Protein AF-A0AA97M4R6-F1 (afdb_monomer_lite)

Foldseek 3Di:
DDFLPHCVPVVDDDPLRDDDDDPVVVVCVVVCVQHSLNVNVVVVLVVLLVPPPDDPVRSVLLVLLVVLLVQLVVLLVVLVVLLVVLLVVLVVDDDDPVVLVVSLVVLVVVNVVSLVSLVVSLVSVVVLVDPQLSVLSVQQSVLSVVSSVCSSVSVPPPPPPPVPVVCCVRHVVSSVSNVVSSCVSSVNDPVSSPPPPPPDDD

Secondary structure (DSSP, 8-state):
-EESS-HHHH----TTTEE---HHHHHHHHTTSS-HHHHHHHHHHHHHHHH----HHHHHHHHHHHHHHHHHHHHHHHHHHHHHHHHHHHHH--S-HHHHHHHHHHHHHHHHHHHHHHHHHHHHHHHTT-HHHHHHHHHHHHHHHHHHHHHHTT-TTTS-TTHHHHHIIIIIHHHHHHHHHHHHHHT--GGGGS--------

InterPro domains:
  IPR002711 HNH endonuclease [PF01844] (3-28)
  IPR003615 HNH nuclease [cd00085] (3-28)

Organism: NCBI:txid483545

Sequence (202 aa):
MAHIVPWAKVREHTFENMIVLCPNCHTRFDRGEIDRLSMLEYKAQLKRISRTGADEKTRSERVRILETHGAFQTVIEIWWREIYSVSLAYLDLEETQSTIEETRSTYVEEFRHRAEEARALLEDFTRSGSTDMARAAEEVIDAMQQWADAAIEGIWPSSHIDAYTYYEDDVDRPLSSLQSCVYEYLGIGREDFSPSIQQGRD

Structure (mmCIF, N/CA/C/O backbone):
data_AF-A0AA97M4R6-F1
#
_entry.id   AF-A0AA97M4R6-F1
#
loop_
_atom_site.group_PDB
_atom_site.id
_atom_site.type_symbol
_atom_site.label_atom_id
_atom_site.label_alt_id
_atom_site.label_comp_id
_atom_site.label_asym_id
_atom_site.label_entity_id
_atom_site.label_seq_id
_atom_site.pdbx_PDB_ins_code
_atom_site.Cartn_x
_atom_site.Cartn_y
_atom_site.Cartn_z
_atom_site.occupancy
_atom_site.B_iso_or_equiv
_atom_site.auth_seq_id
_atom_site.auth_comp_id
_atom_site.auth_asym_id
_atom_site.auth_atom_id
_atom_site.pdbx_PDB_model_num
ATOM 1 N N . MET A 1 1 ? -28.615 1.392 -3.251 1.00 79.69 1 MET A N 1
ATOM 2 C CA . MET A 1 1 ? -28.545 0.384 -2.166 1.00 79.69 1 MET A CA 1
ATOM 3 C C . MET A 1 1 ? -28.337 -0.971 -2.826 1.00 79.69 1 MET A C 1
ATOM 5 O O . MET A 1 1 ? -28.973 -1.205 -3.845 1.00 79.69 1 MET A O 1
ATOM 9 N N . ALA A 1 2 ? -27.430 -1.801 -2.315 1.00 88.69 2 ALA A N 1
ATOM 10 C CA . ALA A 1 2 ? -27.033 -3.077 -2.913 1.00 88.69 2 ALA A CA 1
ATOM 11 C C . ALA A 1 2 ? -27.146 -4.232 -1.914 1.00 88.69 2 ALA A C 1
ATOM 13 O O . ALA A 1 2 ? -26.945 -4.034 -0.712 1.00 88.69 2 ALA A O 1
ATOM 14 N N . HIS A 1 3 ? -27.398 -5.433 -2.436 1.00 91.19 3 HIS A N 1
ATOM 15 C CA . HIS A 1 3 ? -27.194 -6.683 -1.712 1.00 91.19 3 HIS A CA 1
ATOM 16 C C . HIS A 1 3 ? -25.779 -7.201 -1.970 1.00 91.19 3 HIS A C 1
ATOM 18 O O . HIS A 1 3 ? -25.400 -7.393 -3.122 1.00 91.19 3 HIS A O 1
ATOM 24 N N . ILE A 1 4 ? -25.019 -7.472 -0.911 1.00 89.56 4 ILE A N 1
ATOM 25 C CA . ILE A 1 4 ? -23.659 -8.018 -0.997 1.00 89.56 4 ILE A CA 1
ATOM 26 C C . ILE A 1 4 ? -23.706 -9.435 -1.594 1.00 89.56 4 ILE A C 1
ATOM 28 O O . ILE A 1 4 ? -22.995 -9.747 -2.552 1.00 89.56 4 ILE A O 1
ATOM 32 N N . VAL A 1 5 ? -24.588 -10.296 -1.081 1.00 87.25 5 VAL A N 1
ATOM 33 C CA . VAL A 1 5 ? -24.993 -11.572 -1.688 1.00 87.25 5 VAL A CA 1
ATOM 34 C C . VAL A 1 5 ? -26.308 -11.355 -2.439 1.00 87.25 5 VAL A C 1
ATOM 36 O O . VAL A 1 5 ? -27.256 -10.855 -1.833 1.00 87.25 5 VAL A O 1
ATOM 39 N N . PRO A 1 6 ? -26.432 -11.739 -3.725 1.00 86.12 6 PRO A N 1
ATOM 40 C CA . PRO A 1 6 ? -27.532 -11.301 -4.566 1.00 86.12 6 PRO A CA 1
ATOM 41 C C . PRO A 1 6 ? -28.849 -11.829 -4.014 1.00 86.12 6 PRO A C 1
ATOM 43 O O . PRO A 1 6 ? -28.939 -12.997 -3.622 1.00 86.12 6 PRO A O 1
ATOM 46 N N . TRP A 1 7 ? -29.887 -10.995 -4.050 1.00 84.75 7 TRP A N 1
ATOM 47 C CA . TRP A 1 7 ? -31.220 -11.352 -3.563 1.00 84.75 7 TRP A CA 1
ATOM 48 C C . TRP A 1 7 ? -31.736 -12.670 -4.155 1.00 84.75 7 TRP A C 1
ATOM 50 O O . TRP A 1 7 ? -32.337 -13.467 -3.443 1.00 84.75 7 TRP A O 1
ATOM 60 N N . ALA A 1 8 ? -31.421 -12.958 -5.423 1.00 88.88 8 ALA A N 1
ATOM 61 C CA . ALA A 1 8 ? -31.798 -14.208 -6.083 1.00 88.88 8 ALA A CA 1
ATOM 62 C C . ALA A 1 8 ? -31.342 -15.474 -5.328 1.00 88.88 8 ALA A C 1
ATOM 64 O O . ALA A 1 8 ? -31.985 -16.515 -5.459 1.00 88.88 8 ALA A O 1
ATOM 65 N N . LYS A 1 9 ? -30.260 -15.385 -4.540 1.00 82.62 9 LYS A N 1
ATOM 66 C CA . LYS A 1 9 ? -29.710 -16.494 -3.750 1.00 82.62 9 LYS A CA 1
ATOM 67 C C . LYS A 1 9 ? -30.287 -16.568 -2.337 1.00 82.62 9 LYS A C 1
ATOM 69 O O . LYS A 1 9 ? -30.583 -17.662 -1.878 1.00 82.62 9 LYS A O 1
ATOM 74 N N . VAL A 1 10 ? -30.428 -15.428 -1.658 1.00 84.81 10 VAL A N 1
ATOM 75 C CA . VAL A 1 10 ? -30.733 -15.392 -0.211 1.00 84.81 10 VAL A CA 1
ATOM 76 C C . VAL A 1 10 ? -32.162 -14.960 0.113 1.00 84.81 10 VAL A C 1
ATOM 78 O O . VAL A 1 10 ? -32.680 -15.306 1.164 1.00 84.81 10 VAL A O 1
ATOM 81 N N . ARG A 1 11 ? -32.822 -14.236 -0.800 1.00 90.06 11 ARG A N 1
ATOM 82 C CA . ARG A 1 11 ? -34.219 -13.773 -0.699 1.00 90.06 11 ARG A CA 1
ATOM 83 C C . ARG A 1 11 ? -34.570 -13.032 0.597 1.00 90.06 11 ARG A C 1
ATOM 85 O O . ARG A 1 11 ? -35.732 -12.968 0.981 1.00 90.06 11 ARG A O 1
ATOM 92 N N . GLU A 1 12 ? -33.580 -12.408 1.224 1.00 84.12 12 GLU A N 1
ATOM 93 C CA . GLU A 1 12 ? -33.728 -11.657 2.467 1.00 84.12 12 GLU A CA 1
ATOM 94 C C . GLU A 1 12 ? -33.058 -10.276 2.384 1.00 84.12 12 GLU A C 1
ATOM 96 O O . GLU A 1 12 ? -32.121 -10.050 1.610 1.00 84.12 12 GLU A O 1
ATOM 101 N N . HIS A 1 13 ? -33.552 -9.343 3.200 1.00 88.19 13 HIS A N 1
ATOM 102 C CA . HIS A 1 13 ? -33.028 -7.982 3.347 1.00 88.19 13 HIS A CA 1
ATOM 103 C C . HIS A 1 13 ? -32.410 -7.798 4.737 1.00 88.19 13 HIS A C 1
ATOM 105 O O . HIS A 1 13 ? -32.826 -6.935 5.508 1.00 88.19 13 HIS A O 1
ATOM 111 N N . THR A 1 14 ? -31.440 -8.641 5.087 1.00 82.50 14 THR A N 1
ATOM 112 C CA . THR A 1 14 ? -30.743 -8.545 6.373 1.00 82.50 14 THR A CA 1
ATOM 113 C C . THR A 1 14 ? -29.802 -7.349 6.385 1.00 82.50 14 THR A C 1
ATOM 115 O O . THR A 1 14 ? -29.158 -7.030 5.381 1.00 82.50 14 THR A O 1
ATOM 118 N N . PHE A 1 15 ? -29.691 -6.674 7.531 1.00 79.56 15 PHE A N 1
ATOM 119 C CA . PHE A 1 15 ? -28.775 -5.544 7.671 1.00 79.56 15 PHE A CA 1
ATOM 120 C C . PHE A 1 15 ? -27.342 -5.941 7.306 1.00 79.56 15 PHE A C 1
ATOM 122 O O . PHE A 1 15 ? -26.627 -5.125 6.749 1.00 79.56 15 PHE A O 1
ATOM 129 N N . GLU A 1 16 ? -26.949 -7.194 7.532 1.00 80.56 16 GLU A N 1
ATOM 130 C CA . GLU A 1 16 ? -25.671 -7.850 7.226 1.00 80.56 16 GLU A CA 1
ATOM 131 C C . GLU A 1 16 ? -25.440 -8.027 5.726 1.00 80.56 16 GLU A C 1
ATOM 133 O O . GLU A 1 16 ? -24.308 -7.884 5.266 1.00 80.56 16 GLU A O 1
ATOM 138 N N . ASN A 1 17 ? -26.504 -8.196 4.945 1.00 86.56 17 ASN A N 1
ATOM 139 C CA . ASN A 1 17 ? -26.421 -8.363 3.500 1.00 86.56 17 ASN A CA 1
ATOM 140 C C . ASN A 1 17 ? -26.628 -7.056 2.709 1.00 86.56 17 ASN A C 1
ATOM 142 O O . ASN A 1 17 ? -26.393 -7.026 1.507 1.00 86.56 17 ASN A O 1
ATOM 146 N N . MET A 1 18 ? -27.032 -5.958 3.355 1.00 90.38 18 MET A N 1
ATOM 147 C CA . MET A 1 18 ? -27.348 -4.685 2.682 1.00 90.38 18 MET A CA 1
ATOM 148 C C . MET A 1 18 ? -26.238 -3.634 2.821 1.00 90.38 18 MET A C 1
ATOM 150 O O . MET A 1 18 ? -25.736 -3.408 3.918 1.00 90.38 18 MET A O 1
ATOM 154 N N . ILE A 1 19 ? -25.867 -2.935 1.749 1.00 90.56 19 ILE A N 1
ATOM 155 C CA . ILE A 1 19 ? -24.910 -1.815 1.807 1.00 90.56 19 ILE A CA 1
ATOM 156 C C . ILE A 1 19 ? -25.367 -0.638 0.940 1.00 90.56 19 ILE A C 1
ATOM 158 O O . ILE A 1 19 ? -26.027 -0.807 -0.090 1.00 90.56 19 ILE A O 1
ATOM 162 N N . VAL A 1 20 ? -25.062 0.586 1.371 1.00 89.06 20 VAL A N 1
ATOM 163 C CA . VAL A 1 20 ? -25.327 1.796 0.586 1.00 89.06 20 VAL A CA 1
ATOM 164 C C . VAL A 1 20 ? -24.050 2.177 -0.150 1.00 89.06 20 VAL A C 1
ATOM 166 O O . VAL A 1 20 ? -23.021 2.403 0.472 1.00 89.06 20 VAL A O 1
ATOM 169 N N . LEU A 1 21 ? -24.140 2.238 -1.477 1.00 86.88 21 LEU A N 1
ATOM 170 C CA . LEU A 1 21 ? -23.060 2.627 -2.378 1.00 86.88 21 LEU A CA 1
ATOM 171 C C . LEU A 1 21 ? -23.510 3.842 -3.193 1.00 86.88 21 LEU A C 1
ATOM 173 O O . LEU A 1 21 ? -24.701 3.968 -3.501 1.00 86.88 21 LEU A O 1
ATOM 177 N N . CYS A 1 22 ? -22.568 4.713 -3.560 1.00 88.19 22 CYS A N 1
ATOM 178 C CA . CYS A 1 22 ? -22.807 5.757 -4.557 1.00 88.19 22 CYS A CA 1
ATOM 179 C C . CYS A 1 22 ? -22.976 5.136 -5.964 1.00 88.19 22 CYS A C 1
ATOM 181 O O . CYS A 1 22 ? -22.608 3.973 -6.157 1.00 88.19 22 CYS A O 1
ATOM 183 N N . PRO A 1 23 ? -23.491 5.879 -6.965 1.00 83.81 23 PRO A N 1
ATOM 184 C CA . PRO A 1 23 ? -23.750 5.332 -8.304 1.00 83.81 23 PRO A CA 1
ATOM 185 C C . PRO A 1 23 ? -22.524 4.684 -8.969 1.00 83.81 23 PRO A C 1
ATOM 187 O O . PRO A 1 23 ? -22.643 3.637 -9.606 1.00 83.81 23 PRO A O 1
ATOM 190 N N . ASN A 1 24 ? -21.337 5.263 -8.764 1.00 87.69 24 ASN A N 1
ATOM 191 C CA . ASN A 1 24 ? -20.090 4.756 -9.335 1.00 87.69 24 ASN A CA 1
ATOM 192 C C . ASN A 1 24 ? -19.687 3.418 -8.701 1.00 87.69 24 ASN A C 1
ATOM 194 O O . ASN A 1 24 ? -19.484 2.439 -9.412 1.00 87.69 24 ASN A O 1
ATOM 198 N N . CYS A 1 25 ? -19.623 3.347 -7.368 1.00 88.31 25 CYS A N 1
ATOM 199 C CA . CYS A 1 25 ? -19.250 2.115 -6.668 1.00 88.31 25 CYS A CA 1
ATOM 200 C C . CYS A 1 25 ? -20.288 1.005 -6.860 1.00 88.31 25 CYS A C 1
ATOM 202 O O . CYS A 1 25 ? -19.923 -0.162 -6.944 1.00 88.31 25 CYS A O 1
ATOM 204 N N . HIS A 1 26 ? -21.569 1.365 -6.970 1.00 91.19 26 HIS A N 1
ATOM 205 C CA . HIS A 1 26 ? -22.641 0.415 -7.266 1.00 91.19 26 HIS A CA 1
ATOM 206 C C . HIS A 1 26 ? -22.437 -0.241 -8.640 1.00 91.19 26 HIS A C 1
ATOM 208 O O . HIS A 1 26 ? -22.405 -1.463 -8.736 1.00 91.19 26 HIS A O 1
ATOM 214 N N . THR A 1 27 ? -22.140 0.565 -9.665 1.00 92.00 27 THR A N 1
ATOM 215 C CA . THR A 1 27 ? -21.839 0.074 -11.022 1.00 92.00 27 THR A CA 1
ATOM 216 C C . THR A 1 27 ? -20.615 -0.845 -11.051 1.00 92.00 27 THR A C 1
ATOM 218 O O . THR A 1 27 ? -20.644 -1.891 -11.695 1.00 92.00 27 THR A O 1
ATOM 221 N N . ARG A 1 28 ? -19.535 -0.470 -10.355 1.00 92.62 28 ARG A N 1
ATOM 222 C CA . ARG A 1 28 ? -18.301 -1.272 -10.288 1.00 92.62 28 ARG A CA 1
ATOM 223 C C . ARG A 1 28 ? -18.527 -2.612 -9.583 1.00 92.62 28 ARG A C 1
ATOM 225 O O . ARG A 1 28 ? -18.030 -3.635 -10.043 1.00 92.62 28 ARG A O 1
ATOM 232 N N . PHE A 1 29 ? -19.319 -2.618 -8.509 1.00 93.12 29 PHE A N 1
ATOM 233 C CA . PHE A 1 29 ? -19.705 -3.842 -7.807 1.00 93.12 29 PHE A CA 1
ATOM 234 C C . PHE A 1 29 ? -20.566 -4.763 -8.683 1.00 93.12 29 PHE A C 1
ATOM 236 O O . PHE A 1 29 ? -20.278 -5.953 -8.786 1.00 93.12 29 PHE A O 1
ATOM 243 N N . ASP A 1 30 ? -21.556 -4.216 -9.393 1.00 88.25 30 ASP A N 1
ATOM 244 C CA . ASP A 1 30 ? -22.405 -4.993 -10.309 1.00 88.25 30 ASP A CA 1
ATOM 245 C C . ASP A 1 30 ? -21.607 -5.619 -11.469 1.00 88.25 30 ASP A C 1
ATOM 247 O O . ASP A 1 30 ? -21.946 -6.702 -11.948 1.00 88.25 30 ASP A O 1
ATOM 251 N N . ARG A 1 31 ? -20.525 -4.962 -11.906 1.00 91.75 31 ARG A N 1
ATOM 252 C CA . ARG A 1 31 ? -19.604 -5.464 -12.942 1.00 91.75 31 ARG A CA 1
ATOM 253 C C . ARG A 1 31 ? -18.568 -6.465 -12.425 1.00 91.75 31 ARG A C 1
ATOM 255 O O . ARG A 1 31 ? -17.849 -7.042 -13.233 1.00 91.75 31 ARG A O 1
ATOM 262 N N . GLY A 1 32 ? -18.485 -6.669 -11.110 1.00 85.25 32 GLY A N 1
ATOM 263 C CA . GLY A 1 32 ? -17.476 -7.523 -10.480 1.00 85.25 32 GLY A CA 1
ATOM 264 C C . GLY A 1 32 ? -16.077 -6.903 -10.401 1.00 85.25 32 GLY A C 1
ATOM 265 O O . GLY A 1 32 ? -15.135 -7.603 -10.056 1.00 85.25 32 GLY A O 1
ATOM 266 N N . GLU A 1 33 ? -15.935 -5.605 -10.690 1.00 87.06 33 GLU A N 1
ATOM 267 C CA . GLU A 1 33 ? -14.677 -4.858 -10.507 1.00 87.06 33 GLU A CA 1
ATOM 268 C C . GLU A 1 33 ? -14.372 -4.609 -9.024 1.00 87.06 33 GLU A C 1
ATOM 270 O O . GLU A 1 33 ? -13.236 -4.343 -8.647 1.00 87.06 33 GLU A O 1
ATOM 275 N N . ILE A 1 34 ? -15.411 -4.642 -8.190 1.00 87.75 34 ILE A N 1
ATOM 276 C CA . ILE A 1 34 ? -15.305 -4.709 -6.738 1.00 87.75 34 ILE A CA 1
ATOM 277 C C . ILE A 1 34 ? -15.889 -6.055 -6.347 1.00 87.75 34 ILE A C 1
ATOM 279 O O . ILE A 1 34 ? -17.045 -6.346 -6.662 1.00 87.75 34 ILE A O 1
ATOM 283 N N . ASP A 1 35 ? -15.105 -6.885 -5.681 1.00 82.62 35 ASP A N 1
ATOM 284 C CA . ASP A 1 35 ? -15.551 -8.214 -5.311 1.00 82.62 35 ASP A CA 1
ATOM 285 C C . ASP A 1 35 ? -16.357 -8.202 -3.994 1.00 82.62 35 ASP A C 1
ATOM 287 O O . ASP A 1 35 ? -16.495 -7.198 -3.283 1.00 82.62 35 ASP A O 1
ATOM 291 N N . ARG A 1 36 ? -16.960 -9.350 -3.671 1.00 81.56 36 ARG A N 1
ATOM 292 C CA . ARG A 1 36 ? -17.817 -9.484 -2.487 1.00 81.56 36 ARG A CA 1
ATOM 293 C C . ARG A 1 36 ? -17.033 -9.348 -1.182 1.00 81.56 36 ARG A C 1
ATOM 295 O O . ARG A 1 36 ? -17.590 -8.801 -0.228 1.00 81.56 36 ARG A O 1
ATOM 302 N N . LEU A 1 37 ? -15.809 -9.869 -1.122 1.00 77.19 37 LEU A N 1
ATOM 303 C CA . LEU A 1 37 ? -14.966 -9.797 0.065 1.00 77.19 37 LEU A CA 1
ATOM 304 C C . LEU A 1 37 ? -14.644 -8.335 0.370 1.00 77.19 37 LEU A C 1
ATOM 306 O O . LEU A 1 37 ? -14.947 -7.889 1.475 1.00 77.19 37 LEU A O 1
ATOM 310 N N . SER A 1 38 ? -14.242 -7.560 -0.642 1.00 80.62 38 SER A N 1
ATOM 311 C CA . SER A 1 38 ? -14.038 -6.108 -0.523 1.00 80.62 38 SER A CA 1
ATOM 312 C C . SER A 1 38 ? -15.258 -5.377 0.060 1.00 80.62 38 SER A C 1
ATOM 314 O O . SER A 1 38 ? -15.131 -4.495 0.909 1.00 80.62 38 SER A O 1
ATOM 316 N N . MET A 1 39 ? -16.482 -5.746 -0.343 1.00 86.19 39 MET A N 1
ATOM 317 C CA . MET A 1 39 ? -17.707 -5.144 0.214 1.00 86.19 39 MET A CA 1
ATOM 318 C C . MET A 1 39 ? -17.986 -5.535 1.665 1.00 86.19 39 MET A C 1
ATOM 320 O O . MET A 1 39 ? -18.489 -4.711 2.438 1.00 86.19 39 MET A O 1
ATOM 324 N N . LEU A 1 40 ? -17.689 -6.778 2.044 1.00 80.88 40 LEU A N 1
ATOM 325 C CA . LEU A 1 40 ? -17.808 -7.240 3.427 1.00 80.88 40 LEU A CA 1
ATOM 326 C C . LEU A 1 40 ? -16.787 -6.534 4.323 1.00 80.88 40 LEU A C 1
ATOM 328 O O . LEU A 1 40 ? -17.156 -6.041 5.391 1.00 80.88 40 LEU A O 1
ATOM 332 N N . GLU A 1 41 ? -15.547 -6.415 3.855 1.00 77.31 41 GLU A N 1
ATOM 333 C CA . GLU A 1 41 ? -14.465 -5.700 4.531 1.00 77.31 41 GLU A CA 1
ATOM 334 C C . GLU A 1 41 ? -14.811 -4.226 4.724 1.00 77.31 41 GLU A C 1
ATOM 336 O O . GLU A 1 41 ? -14.816 -3.735 5.855 1.00 77.31 41 GLU A O 1
ATOM 341 N N . TYR A 1 42 ? -15.215 -3.541 3.652 1.00 82.12 42 TYR A N 1
ATOM 342 C CA . TYR A 1 42 ? -15.612 -2.135 3.706 1.00 82.12 42 TYR A CA 1
ATOM 343 C C . TYR A 1 42 ? -16.756 -1.901 4.700 1.00 82.12 42 TYR A C 1
ATOM 345 O O . TYR A 1 42 ? -16.729 -0.989 5.529 1.00 82.12 42 TYR A O 1
ATOM 353 N N . LYS A 1 43 ? -17.767 -2.771 4.697 1.00 82.94 43 LYS A N 1
ATOM 354 C CA . LYS A 1 43 ? -18.880 -2.673 5.643 1.00 82.94 43 LYS A CA 1
ATOM 355 C C . LYS A 1 43 ? -18.464 -2.927 7.088 1.00 82.94 43 LYS A C 1
ATOM 357 O O . LYS A 1 43 ? -18.979 -2.267 7.996 1.00 82.94 43 LYS A O 1
ATOM 362 N N . ALA A 1 44 ? -17.567 -3.880 7.320 1.00 73.75 44 ALA A N 1
ATOM 363 C CA . ALA A 1 44 ? -17.018 -4.140 8.644 1.00 73.75 44 ALA A CA 1
ATOM 364 C C . ALA A 1 44 ? -16.232 -2.922 9.156 1.00 73.75 44 ALA A C 1
ATOM 366 O O . ALA A 1 44 ? -16.407 -2.524 10.310 1.00 73.75 44 ALA A O 1
ATOM 367 N N . GLN A 1 45 ? -15.452 -2.272 8.287 1.00 72.19 45 GLN A N 1
ATOM 368 C CA . GLN A 1 45 ? -14.742 -1.026 8.593 1.00 72.19 45 GLN A CA 1
ATOM 369 C C . GLN A 1 45 ? -15.719 0.101 8.974 1.00 72.19 45 GLN A C 1
ATOM 371 O O . GLN A 1 45 ? -15.563 0.709 10.035 1.00 72.19 45 GLN A O 1
ATOM 376 N N . LEU A 1 46 ? -16.792 0.310 8.197 1.00 72.69 46 LEU A N 1
ATOM 377 C CA . LEU A 1 46 ? -17.828 1.309 8.503 1.00 72.69 46 LEU A CA 1
ATOM 378 C C . LEU A 1 46 ? -18.488 1.072 9.870 1.00 72.69 46 LEU A C 1
ATOM 380 O O . LEU A 1 46 ? -18.609 1.999 10.676 1.00 72.69 46 LEU A O 1
ATOM 384 N N . LYS A 1 47 ? -18.884 -0.177 10.166 1.00 67.81 47 LYS A N 1
ATOM 385 C CA . LYS A 1 47 ? -19.489 -0.531 11.463 1.00 67.81 47 LYS A CA 1
ATOM 386 C C . LYS A 1 47 ? -18.535 -0.222 12.622 1.00 67.81 47 LYS A C 1
ATOM 388 O O . LYS A 1 47 ? -18.995 0.220 13.672 1.00 67.81 47 LYS A O 1
ATOM 393 N N . ARG A 1 48 ? -17.225 -0.412 12.457 1.00 59.34 48 ARG A N 1
ATOM 394 C CA . ARG A 1 48 ? -16.234 -0.196 13.526 1.00 59.34 48 ARG A CA 1
ATOM 395 C C . ARG A 1 48 ? -15.930 1.276 13.771 1.00 59.34 48 ARG A C 1
ATOM 397 O O . ARG A 1 48 ? -15.946 1.685 14.928 1.00 59.34 48 ARG A O 1
ATOM 404 N N . ILE A 1 49 ? -15.784 2.077 12.714 1.00 60.66 49 ILE A N 1
ATOM 405 C CA . ILE A 1 49 ? -15.669 3.543 12.824 1.00 60.66 49 ILE A CA 1
ATOM 406 C C . ILE A 1 49 ? -16.882 4.122 13.572 1.00 60.66 49 ILE A C 1
ATOM 408 O O . ILE A 1 49 ? -16.733 5.020 14.401 1.00 60.66 49 ILE A O 1
ATOM 412 N N . SER A 1 50 ? -18.077 3.569 13.330 1.00 60.47 50 SER A N 1
ATOM 413 C CA . SER A 1 50 ? -19.314 4.028 13.975 1.00 60.47 50 SER A CA 1
ATOM 414 C C . SER A 1 50 ? -19.541 3.535 15.414 1.00 60.47 50 SER A C 1
ATOM 416 O O . SER A 1 50 ? -20.310 4.162 16.136 1.00 60.47 50 SER A O 1
ATOM 418 N N . ARG A 1 51 ? -18.933 2.412 15.841 1.00 56.06 51 ARG A N 1
ATOM 419 C CA . ARG A 1 51 ? -19.268 1.728 17.116 1.00 56.06 51 ARG A CA 1
ATOM 420 C C . ARG A 1 51 ? -18.334 2.045 18.273 1.00 56.06 51 ARG A C 1
ATOM 422 O O . ARG A 1 51 ? -18.739 1.888 19.422 1.00 56.06 51 ARG A O 1
ATOM 429 N N . THR A 1 52 ? -17.106 2.475 18.017 1.00 51.69 52 THR A N 1
ATOM 430 C CA . THR A 1 52 ? -16.248 2.945 19.102 1.00 51.69 52 THR A CA 1
ATOM 431 C C . THR A 1 52 ? -16.760 4.298 19.579 1.00 51.69 52 THR A C 1
ATOM 433 O O . THR A 1 52 ? -16.726 5.263 18.817 1.00 51.69 52 THR A O 1
ATOM 436 N N . GLY A 1 53 ? -17.134 4.406 20.860 1.00 52.66 53 GLY A N 1
ATOM 437 C CA . GLY A 1 53 ? -17.260 5.676 21.600 1.00 52.66 53 GLY A CA 1
ATOM 438 C C . GLY A 1 53 ? -15.926 6.430 21.741 1.00 52.66 53 GLY A C 1
ATOM 439 O O . GLY A 1 53 ? -15.709 7.140 22.715 1.00 52.66 53 GLY A O 1
ATOM 440 N N . ALA A 1 54 ? -15.030 6.214 20.779 1.00 57.56 54 ALA A N 1
ATOM 441 C CA . ALA A 1 54 ? -13.821 6.949 20.518 1.00 57.56 54 ALA A CA 1
ATOM 442 C C . ALA A 1 54 ? -14.178 8.426 20.374 1.00 57.56 54 ALA A C 1
ATOM 444 O O . ALA A 1 54 ? -15.101 8.785 19.628 1.00 57.56 54 ALA A O 1
ATOM 445 N N . ASP A 1 55 ? -13.432 9.262 21.088 1.00 70.19 55 ASP A N 1
ATOM 446 C CA . ASP A 1 55 ? -13.442 10.692 20.842 1.00 70.19 55 ASP A CA 1
ATOM 447 C C . ASP A 1 55 ? -13.114 10.988 19.366 1.00 70.19 55 ASP A C 1
ATOM 449 O O . ASP A 1 55 ? -12.592 10.153 18.618 1.00 70.19 55 ASP A O 1
ATOM 453 N N . GLU A 1 56 ? -13.464 12.195 18.928 1.00 75.56 56 GLU A N 1
ATOM 454 C CA . GLU A 1 56 ? -13.290 12.631 17.540 1.00 75.56 56 GLU A CA 1
ATOM 455 C C . GLU A 1 56 ? -11.851 12.442 17.034 1.00 75.56 56 GLU A C 1
ATOM 457 O O . GLU A 1 56 ? -11.632 12.110 15.868 1.00 75.56 56 GLU A O 1
ATOM 462 N N . LYS A 1 57 ? -10.868 12.595 17.929 1.00 78.31 57 LYS A N 1
ATOM 463 C CA . LYS A 1 57 ? -9.446 12.459 17.619 1.00 78.31 57 LYS A CA 1
ATOM 464 C C . LYS A 1 57 ? -9.094 11.010 17.287 1.00 78.31 57 LYS A C 1
ATOM 466 O O . LYS A 1 57 ? -8.511 10.758 16.238 1.00 78.31 57 LYS A O 1
ATOM 471 N N . THR A 1 58 ? -9.513 10.068 18.124 1.00 77.88 58 THR A N 1
ATOM 472 C CA . THR A 1 58 ? -9.294 8.631 17.917 1.00 77.88 58 THR A CA 1
ATOM 473 C C . THR A 1 58 ? -9.998 8.141 16.647 1.00 77.88 58 THR A C 1
ATOM 475 O O . THR A 1 58 ? -9.461 7.316 15.909 1.00 77.88 58 THR A O 1
ATOM 478 N N . ARG A 1 59 ? -11.195 8.664 16.339 1.00 75.00 59 ARG A N 1
ATOM 479 C CA . ARG A 1 59 ? -11.890 8.344 15.080 1.00 75.00 59 ARG A CA 1
ATOM 480 C C . ARG A 1 59 ? -11.139 8.880 13.863 1.00 75.00 59 ARG A C 1
ATOM 482 O O . ARG A 1 59 ? -10.950 8.138 12.904 1.00 75.00 59 ARG A O 1
ATOM 489 N N . SER A 1 60 ? -10.698 10.134 13.923 1.00 80.12 60 SER A N 1
ATOM 490 C CA . SER A 1 60 ? -9.934 10.781 12.849 1.00 80.12 60 SER A CA 1
ATOM 491 C C . SER A 1 60 ? -8.612 10.063 12.575 1.00 80.12 60 SER A C 1
ATOM 493 O O . SER A 1 60 ? -8.227 9.897 11.423 1.00 80.12 60 SER A O 1
ATOM 495 N N . GLU A 1 61 ? -7.935 9.595 13.623 1.00 84.69 61 GLU A N 1
ATOM 496 C CA . GLU A 1 61 ? -6.706 8.806 13.508 1.00 84.69 61 GLU A CA 1
ATOM 497 C C . GLU A 1 61 ? -6.957 7.456 12.829 1.00 84.69 61 GLU A C 1
ATOM 499 O O . GLU A 1 61 ? -6.276 7.114 11.868 1.00 84.69 61 GLU A O 1
ATOM 504 N N . ARG A 1 62 ? -7.996 6.723 13.243 1.00 84.12 62 ARG A N 1
ATOM 505 C CA . ARG A 1 62 ? -8.367 5.439 12.622 1.00 84.12 62 ARG A CA 1
ATOM 506 C C . ARG A 1 62 ? -8.732 5.576 11.143 1.00 84.12 62 ARG A C 1
ATOM 508 O O . ARG A 1 62 ? -8.346 4.726 10.347 1.00 84.12 62 ARG A O 1
ATOM 515 N N . VAL A 1 63 ? -9.473 6.627 10.780 1.00 81.75 63 VAL A N 1
ATOM 516 C CA . VAL A 1 63 ? -9.807 6.924 9.376 1.00 81.75 63 VAL A CA 1
ATOM 517 C C . VAL A 1 63 ? -8.539 7.226 8.585 1.00 81.75 63 VAL A C 1
ATOM 519 O O . VAL A 1 63 ? -8.338 6.617 7.541 1.00 81.75 63 VAL A O 1
ATOM 522 N N . ARG A 1 64 ? -7.649 8.072 9.120 1.00 87.38 64 ARG A N 1
ATOM 523 C CA . ARG A 1 64 ? -6.368 8.385 8.477 1.00 87.38 64 ARG A CA 1
ATOM 524 C C . ARG A 1 64 ? -5.547 7.127 8.210 1.00 87.38 64 ARG A C 1
ATOM 526 O O . ARG A 1 64 ? -5.085 6.956 7.098 1.00 87.38 64 ARG A O 1
ATOM 533 N N . ILE A 1 65 ? -5.406 6.227 9.185 1.00 89.38 65 ILE A N 1
ATOM 534 C CA . ILE A 1 65 ? -4.622 4.992 9.000 1.00 89.38 65 ILE A CA 1
ATOM 535 C C . ILE A 1 65 ? -5.224 4.085 7.923 1.00 89.38 65 ILE A C 1
ATOM 537 O O . ILE A 1 65 ? -4.482 3.501 7.138 1.00 89.38 65 ILE A O 1
ATOM 541 N N . LEU A 1 66 ? -6.554 3.995 7.839 1.00 83.88 66 LEU A N 1
ATOM 542 C CA . LEU A 1 66 ? -7.220 3.260 6.760 1.00 83.88 66 LEU A CA 1
ATOM 543 C C . LEU A 1 66 ? -6.980 3.901 5.387 1.00 83.88 66 LEU A C 1
ATOM 545 O O . LEU A 1 66 ? -6.714 3.186 4.423 1.00 83.88 66 LEU A O 1
ATOM 549 N N . GLU A 1 67 ? -7.059 5.228 5.295 1.00 84.81 67 GLU A N 1
ATOM 550 C CA . GLU A 1 67 ? -6.779 5.972 4.062 1.00 84.81 67 GLU A CA 1
ATOM 551 C C . GLU A 1 67 ? -5.315 5.816 3.636 1.00 84.81 67 GLU A C 1
ATOM 553 O O . GLU A 1 67 ? -5.055 5.486 2.481 1.00 84.81 67 GLU A O 1
ATOM 558 N N . THR A 1 68 ? -4.370 5.967 4.571 1.00 91.81 68 THR A N 1
ATOM 559 C CA . THR A 1 68 ? -2.935 5.740 4.348 1.00 91.81 68 THR A CA 1
ATOM 560 C C . THR A 1 68 ? -2.684 4.311 3.872 1.00 91.81 68 THR A C 1
ATOM 562 O O . THR A 1 68 ? -1.966 4.126 2.897 1.00 91.81 68 THR A O 1
ATOM 565 N N . HIS A 1 69 ? -3.303 3.302 4.494 1.00 91.69 69 HIS A N 1
ATOM 566 C CA . HIS A 1 69 ? -3.169 1.908 4.067 1.00 91.69 69 HIS A CA 1
ATOM 567 C C . HIS A 1 69 ? -3.676 1.676 2.641 1.00 91.69 69 HIS A C 1
ATOM 569 O O . HIS A 1 69 ? -2.959 1.095 1.832 1.00 91.69 69 HIS A O 1
ATOM 575 N N . GLY A 1 70 ? -4.868 2.175 2.298 1.00 82.69 70 GLY A N 1
ATOM 576 C CA . GLY A 1 70 ? -5.397 2.048 0.936 1.00 82.69 70 GLY A CA 1
ATOM 577 C C . GLY A 1 70 ? -4.551 2.786 -0.110 1.00 82.69 70 GLY A C 1
ATOM 578 O O . GLY A 1 70 ? -4.307 2.260 -1.198 1.00 82.69 70 GLY A O 1
ATOM 579 N N . ALA A 1 71 ? -4.062 3.984 0.222 1.00 89.12 71 ALA A N 1
ATOM 580 C CA . ALA A 1 71 ? -3.149 4.736 -0.637 1.00 89.12 71 ALA A CA 1
ATOM 581 C C . ALA A 1 71 ? -1.819 3.996 -0.828 1.00 89.12 71 ALA A C 1
ATOM 583 O O . ALA A 1 71 ? -1.329 3.907 -1.950 1.00 89.12 71 ALA A O 1
ATOM 584 N N . PHE A 1 72 ? -1.277 3.411 0.242 1.00 93.75 72 PHE A N 1
ATOM 585 C CA . PHE A 1 72 ? -0.034 2.648 0.202 1.00 93.75 72 PHE A CA 1
ATOM 586 C C . PHE A 1 72 ? -0.166 1.440 -0.721 1.00 93.75 72 PHE A C 1
ATOM 588 O O . PHE A 1 72 ? 0.620 1.311 -1.651 1.00 93.75 72 PHE A O 1
ATOM 595 N N . GLN A 1 73 ? -1.213 0.625 -0.552 1.00 88.12 73 GLN A N 1
ATOM 596 C CA . GLN A 1 73 ? -1.490 -0.506 -1.448 1.00 88.12 73 GLN A CA 1
ATOM 597 C C . GLN A 1 73 ? -1.572 -0.065 -2.917 1.00 88.12 73 GLN A C 1
ATOM 599 O O . GLN A 1 73 ? -0.965 -0.688 -3.782 1.00 88.12 73 GLN A O 1
ATOM 604 N N . THR A 1 74 ? -2.241 1.059 -3.188 1.00 85.75 74 THR A N 1
ATOM 605 C CA . THR A 1 74 ? -2.357 1.608 -4.548 1.00 85.75 74 THR A CA 1
ATOM 606 C C . THR A 1 74 ? -0.992 1.983 -5.137 1.00 85.75 74 THR A C 1
ATOM 608 O O . THR A 1 74 ? -0.723 1.675 -6.296 1.00 85.75 74 THR A O 1
ATOM 611 N N . VAL A 1 75 ? -0.119 2.635 -4.359 1.00 94.38 75 VAL A N 1
ATOM 612 C CA . VAL A 1 75 ? 1.238 2.999 -4.808 1.00 94.38 75 VAL A CA 1
ATOM 613 C C . VAL A 1 75 ? 2.056 1.749 -5.129 1.00 94.38 75 VAL A C 1
ATOM 615 O O . VAL A 1 75 ? 2.690 1.705 -6.182 1.00 94.38 75 VAL A O 1
ATOM 618 N N . ILE A 1 76 ? 2.001 0.720 -4.277 1.00 90.81 76 ILE A N 1
ATOM 619 C CA . ILE A 1 76 ? 2.717 -0.546 -4.498 1.00 90.81 76 ILE A CA 1
ATOM 620 C C . ILE A 1 76 ? 2.216 -1.253 -5.764 1.00 90.81 76 ILE A C 1
ATOM 622 O O . ILE A 1 76 ? 3.027 -1.660 -6.594 1.00 90.81 76 ILE A O 1
ATOM 626 N N . GLU A 1 77 ? 0.900 -1.330 -5.977 1.00 85.25 77 GLU A N 1
ATOM 627 C CA . GLU A 1 77 ? 0.316 -1.929 -7.186 1.00 85.25 77 GLU A CA 1
ATOM 628 C C . GLU A 1 77 ? 0.724 -1.192 -8.470 1.00 85.25 77 GLU A C 1
ATOM 630 O O . GLU A 1 77 ? 1.007 -1.820 -9.495 1.00 85.25 77 GLU A O 1
ATOM 635 N N . ILE A 1 78 ? 0.744 0.144 -8.442 1.00 87.25 78 ILE A N 1
ATOM 636 C CA . ILE A 1 78 ? 1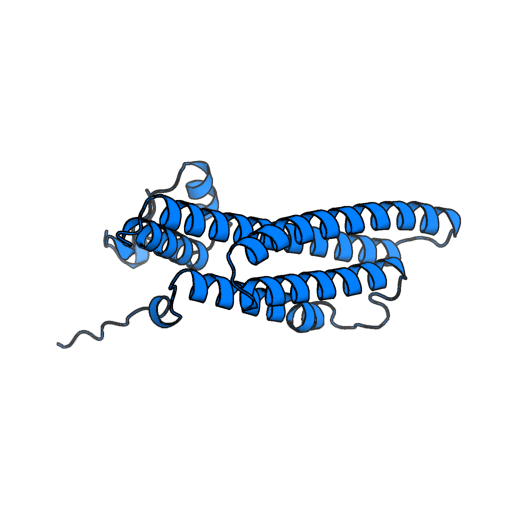.181 0.951 -9.588 1.00 87.25 78 ILE A CA 1
ATOM 637 C C . ILE A 1 78 ? 2.665 0.715 -9.854 1.00 87.25 78 ILE A C 1
ATOM 639 O O . ILE A 1 78 ? 3.033 0.424 -10.992 1.00 87.25 78 ILE A O 1
ATOM 643 N N . TRP A 1 79 ? 3.494 0.791 -8.815 1.00 93.12 79 TRP A N 1
ATOM 644 C CA . TRP A 1 79 ? 4.935 0.616 -8.937 1.00 93.12 79 TRP A CA 1
ATOM 645 C C . TRP A 1 79 ? 5.282 -0.773 -9.483 1.00 93.12 79 TRP A C 1
ATOM 647 O O . TRP A 1 79 ? 6.082 -0.887 -10.407 1.00 93.12 79 TRP A O 1
ATOM 657 N N . TRP A 1 80 ? 4.603 -1.823 -9.016 1.00 86.94 80 TRP A N 1
ATOM 658 C CA . TRP A 1 80 ? 4.761 -3.177 -9.549 1.00 86.94 80 TRP A CA 1
ATOM 659 C C . TRP A 1 80 ? 4.470 -3.250 -11.049 1.00 86.94 80 TRP A C 1
ATOM 661 O O . TRP A 1 80 ? 5.251 -3.813 -11.815 1.00 86.94 80 TRP A O 1
ATOM 671 N N . ARG A 1 81 ? 3.371 -2.638 -11.500 1.00 85.12 81 ARG A N 1
ATOM 672 C CA . ARG A 1 81 ? 3.014 -2.612 -12.926 1.00 85.12 81 ARG A CA 1
ATOM 673 C C . ARG A 1 81 ? 4.029 -1.846 -13.768 1.00 85.12 81 ARG A C 1
ATOM 675 O O . ARG A 1 81 ? 4.284 -2.254 -14.900 1.00 85.12 81 ARG A O 1
ATOM 682 N N . GLU A 1 82 ? 4.579 -0.755 -13.241 1.00 87.06 82 GLU A N 1
ATOM 683 C CA . GLU A 1 82 ? 5.647 0.006 -13.895 1.00 87.06 82 GLU A CA 1
ATOM 684 C C . GLU A 1 82 ? 6.911 -0.864 -14.016 1.00 87.06 82 GLU A C 1
ATOM 686 O O . GLU A 1 82 ? 7.388 -1.060 -15.132 1.00 87.06 82 GLU A O 1
ATOM 691 N N . ILE A 1 83 ? 7.373 -1.493 -12.926 1.00 85.50 83 ILE A N 1
ATOM 692 C CA . ILE A 1 83 ? 8.514 -2.434 -12.922 1.00 85.50 83 ILE A CA 1
ATOM 693 C C . ILE A 1 83 ? 8.317 -3.535 -13.966 1.00 85.50 83 ILE A C 1
ATOM 695 O O . ILE A 1 83 ? 9.160 -3.732 -14.841 1.00 85.50 83 ILE A O 1
ATOM 699 N N . TYR A 1 84 ? 7.165 -4.202 -13.925 1.00 80.81 84 TYR A N 1
ATOM 700 C CA . TYR A 1 84 ? 6.826 -5.271 -14.856 1.00 80.81 84 TYR A CA 1
ATOM 701 C C . TYR A 1 84 ? 6.841 -4.795 -16.317 1.00 80.81 84 TYR A C 1
ATOM 703 O O . TYR A 1 84 ? 7.368 -5.478 -17.196 1.00 80.81 84 TYR A O 1
ATOM 711 N N . SER A 1 85 ? 6.300 -3.603 -16.589 1.00 79.19 85 SER A N 1
ATOM 712 C CA . SER A 1 85 ? 6.276 -3.024 -17.935 1.00 79.19 85 SER A CA 1
ATOM 713 C C . SER A 1 85 ? 7.677 -2.743 -18.475 1.00 79.19 85 SER A C 1
ATOM 715 O O . SER A 1 85 ? 7.945 -3.034 -19.640 1.00 79.19 85 SER A O 1
ATOM 717 N N . VAL A 1 86 ? 8.564 -2.179 -17.651 1.00 79.31 86 VAL A N 1
ATOM 718 C CA . VAL A 1 86 ? 9.961 -1.907 -18.028 1.00 79.31 86 VAL A CA 1
ATOM 719 C C . VAL A 1 86 ? 10.652 -3.190 -18.417 1.00 79.31 86 VAL A C 1
ATOM 721 O O . VAL A 1 86 ? 11.281 -3.290 -19.468 1.00 79.31 86 VAL A O 1
ATOM 724 N N . SER A 1 87 ? 10.489 -4.201 -17.585 1.00 74.88 87 SER A N 1
ATOM 725 C CA . SER A 1 87 ? 11.104 -5.478 -17.832 1.00 74.88 87 SER A CA 1
ATOM 726 C C . SER A 1 87 ? 10.630 -6.163 -19.115 1.00 74.88 87 SER A C 1
ATOM 728 O O . SER A 1 87 ? 11.434 -6.794 -19.798 1.00 74.88 87 SER A O 1
ATOM 730 N N . LEU A 1 88 ? 9.350 -6.028 -19.479 1.00 73.69 88 LEU A N 1
ATOM 731 C CA . LEU A 1 88 ? 8.868 -6.489 -20.784 1.00 73.69 88 LEU A CA 1
ATOM 732 C C . LEU A 1 88 ? 9.487 -5.690 -21.934 1.00 73.69 88 LEU A C 1
ATOM 734 O O . LEU A 1 88 ? 9.829 -6.281 -22.954 1.00 73.69 88 LEU A O 1
ATOM 738 N N . ALA A 1 89 ? 9.661 -4.376 -21.774 1.00 75.12 89 ALA A N 1
ATOM 739 C CA . ALA A 1 89 ? 10.300 -3.544 -22.791 1.00 75.12 89 ALA A CA 1
ATOM 740 C C . ALA A 1 89 ? 11.746 -3.993 -23.054 1.00 75.12 89 ALA A C 1
ATOM 742 O O . ALA A 1 89 ? 12.137 -4.124 -24.209 1.00 75.12 89 ALA A O 1
ATOM 743 N N . TYR A 1 90 ? 12.514 -4.331 -22.013 1.00 71.81 90 TYR A N 1
ATOM 744 C CA . TYR A 1 90 ? 13.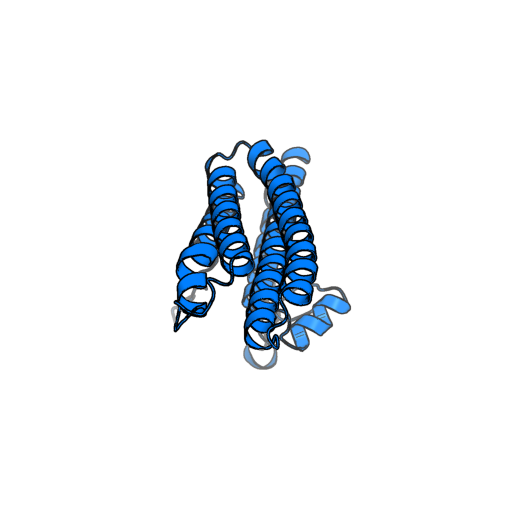873 -4.872 -22.163 1.00 71.81 90 TYR A CA 1
ATOM 745 C C . TYR A 1 90 ? 13.945 -6.175 -22.977 1.00 71.81 90 TYR A C 1
ATOM 747 O O . TYR A 1 90 ? 14.973 -6.430 -23.600 1.00 71.81 90 TYR A O 1
ATOM 755 N N . LEU A 1 91 ? 12.878 -6.982 -23.013 1.00 70.31 91 LEU A N 1
ATOM 756 C CA . LEU A 1 91 ? 12.816 -8.190 -23.847 1.00 70.31 91 LEU A CA 1
ATOM 757 C C . LEU A 1 91 ? 12.590 -7.891 -25.340 1.00 70.31 91 LEU A C 1
ATOM 759 O O . LEU A 1 91 ? 12.883 -8.753 -26.166 1.00 70.31 91 LEU A O 1
ATOM 763 N N . ASP A 1 92 ? 12.062 -6.711 -25.679 1.00 67.56 92 ASP A N 1
ATOM 764 C CA . ASP A 1 92 ? 11.623 -6.335 -27.036 1.00 67.56 92 ASP A CA 1
ATOM 765 C C . ASP A 1 92 ? 12.557 -5.316 -27.723 1.00 67.56 92 ASP A C 1
ATOM 767 O O . ASP A 1 92 ? 12.398 -5.006 -28.903 1.00 67.56 92 ASP A O 1
ATOM 771 N N . LEU A 1 93 ? 13.549 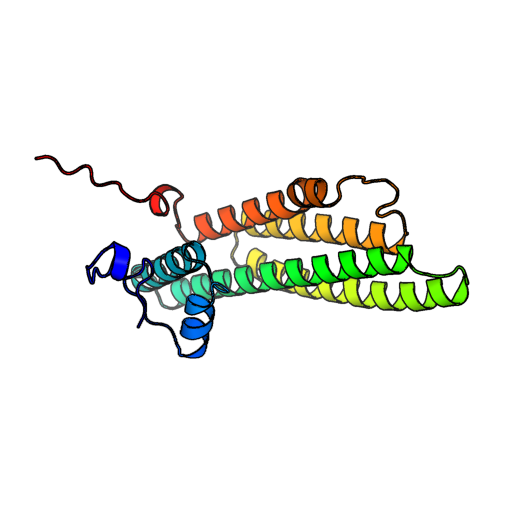-4.769 -27.009 1.00 66.06 93 LEU A N 1
ATOM 772 C CA . LEU A 1 93 ? 14.470 -3.773 -27.565 1.00 66.06 93 LEU A CA 1
ATOM 773 C C . LEU A 1 93 ? 15.473 -4.400 -28.553 1.00 66.06 93 LEU A C 1
ATOM 775 O O . LEU A 1 93 ? 16.313 -5.215 -28.173 1.00 66.06 93 LEU A O 1
ATOM 779 N N . GLU A 1 94 ? 15.454 -3.944 -29.814 1.00 61.25 94 GLU A N 1
ATOM 780 C CA . GLU A 1 94 ? 16.553 -4.167 -30.763 1.00 61.25 94 GLU A CA 1
ATOM 781 C C . GLU A 1 94 ? 17.799 -3.364 -30.325 1.00 61.25 94 GLU A C 1
ATOM 783 O O . GLU A 1 94 ? 17.744 -2.153 -30.096 1.00 61.25 94 GLU A O 1
ATOM 788 N N . GLU A 1 95 ? 18.928 -4.065 -30.176 1.00 58.62 95 GLU A N 1
ATOM 789 C CA . GLU A 1 95 ? 20.161 -3.620 -29.512 1.00 58.62 95 GLU A CA 1
ATOM 790 C C . GLU A 1 95 ? 20.804 -2.361 -30.133 1.00 58.62 95 GLU A C 1
ATOM 792 O O . GLU A 1 95 ? 21.728 -2.437 -30.947 1.00 58.62 95 GLU A O 1
ATOM 797 N N . THR A 1 96 ? 20.411 -1.170 -29.675 1.00 59.44 96 THR A N 1
ATOM 798 C CA . THR A 1 96 ? 21.295 0.003 -29.732 1.00 59.44 96 THR A CA 1
ATOM 799 C C . THR A 1 96 ? 21.514 0.572 -28.334 1.00 59.44 96 THR A C 1
ATOM 801 O O . THR A 1 96 ? 20.578 0.886 -27.602 1.00 59.44 96 THR A O 1
ATOM 804 N N . GLN A 1 97 ? 22.786 0.709 -27.951 1.00 64.38 97 GLN A N 1
ATOM 805 C CA . GLN A 1 97 ? 23.201 1.099 -26.599 1.00 64.38 97 GLN A CA 1
ATOM 806 C C . GLN A 1 97 ? 22.629 2.462 -26.158 1.00 64.38 97 GLN A C 1
ATOM 808 O O . GLN A 1 97 ? 22.271 2.628 -24.998 1.00 64.38 97 GLN A O 1
ATOM 813 N N . SER A 1 98 ? 22.483 3.409 -27.094 1.00 68.12 98 SER A N 1
ATOM 814 C CA . SER A 1 98 ? 21.929 4.746 -26.828 1.00 68.12 98 SER A CA 1
ATOM 815 C C . SER A 1 98 ? 20.444 4.713 -26.456 1.00 68.12 98 SER A C 1
ATOM 817 O O . SER A 1 98 ? 20.030 5.428 -25.551 1.00 68.12 98 SER A O 1
ATOM 819 N N . THR A 1 99 ? 19.641 3.884 -27.132 1.00 70.00 99 THR A N 1
ATOM 820 C CA . THR A 1 99 ? 18.203 3.761 -26.849 1.00 70.00 99 THR A CA 1
ATOM 821 C C . THR A 1 99 ? 17.974 3.097 -25.496 1.00 70.00 99 THR A C 1
ATOM 823 O O . THR A 1 99 ? 17.140 3.554 -24.724 1.00 70.00 99 THR A O 1
ATOM 826 N N . ILE A 1 100 ? 18.776 2.084 -25.161 1.00 68.06 100 ILE A N 1
ATOM 827 C CA . ILE A 1 100 ? 18.711 1.410 -23.858 1.00 68.06 100 ILE A CA 1
ATOM 828 C C . ILE A 1 100 ? 19.001 2.393 -22.712 1.00 68.06 100 ILE A C 1
ATOM 830 O O . ILE A 1 100 ? 18.326 2.352 -21.687 1.00 68.06 100 ILE A O 1
ATOM 834 N N . GLU A 1 101 ? 19.978 3.288 -22.868 1.00 75.31 101 GLU A N 1
ATOM 835 C CA . GLU A 1 101 ? 20.393 4.212 -21.805 1.00 75.31 101 GLU A CA 1
ATOM 836 C C . GLU A 1 101 ? 19.390 5.355 -21.564 1.00 75.31 101 GLU A C 1
ATOM 838 O O . GLU A 1 101 ? 19.069 5.654 -20.411 1.00 75.31 101 GLU A O 1
ATOM 843 N N . GLU A 1 102 ? 18.817 5.942 -22.621 1.00 74.94 102 GLU A N 1
ATOM 844 C CA . GLU A 1 102 ? 17.747 6.950 -22.500 1.00 74.94 102 GLU A CA 1
ATOM 845 C C . GLU A 1 102 ? 16.474 6.363 -21.871 1.00 74.94 102 GLU A C 1
ATOM 847 O O . GLU A 1 102 ? 15.874 6.953 -20.965 1.00 74.94 102 GLU A O 1
ATOM 852 N N . THR A 1 103 ? 16.086 5.163 -22.308 1.00 72.94 103 THR A N 1
ATOM 853 C CA . THR A 1 103 ? 14.956 4.421 -21.743 1.00 72.94 103 THR A CA 1
ATOM 854 C C . THR A 1 103 ? 15.201 4.082 -20.269 1.00 72.94 103 THR A C 1
ATOM 856 O O . THR A 1 103 ? 14.344 4.356 -19.429 1.00 72.94 103 THR A O 1
ATOM 859 N N . ARG A 1 104 ? 16.403 3.604 -19.917 1.00 79.62 104 ARG A N 1
ATOM 860 C CA . ARG A 1 104 ? 16.803 3.333 -18.526 1.00 79.62 104 ARG A CA 1
ATOM 861 C C . ARG A 1 104 ? 16.697 4.575 -17.643 1.00 79.62 104 ARG A C 1
ATOM 863 O O . ARG A 1 104 ? 16.151 4.495 -16.547 1.00 79.62 104 ARG A O 1
ATOM 870 N N . SER A 1 105 ? 17.195 5.722 -18.113 1.00 81.56 105 SER A N 1
ATOM 871 C CA . SER A 1 105 ? 17.149 6.978 -17.350 1.00 81.56 105 SER A CA 1
ATOM 872 C C . SER A 1 105 ? 15.722 7.428 -17.042 1.00 81.56 105 SER A C 1
ATOM 874 O O . SER A 1 105 ? 15.494 8.016 -15.989 1.00 81.56 105 SER A O 1
ATOM 876 N N . THR A 1 106 ? 14.771 7.168 -17.940 1.00 84.00 106 THR A N 1
ATOM 877 C CA . THR A 1 106 ? 13.362 7.529 -17.731 1.00 84.00 106 THR A CA 1
ATOM 878 C C . THR A 1 106 ? 12.751 6.689 -16.609 1.00 84.00 106 THR A C 1
ATOM 880 O O . THR A 1 106 ? 12.171 7.232 -15.671 1.00 84.00 106 THR A O 1
ATOM 883 N N . TYR A 1 107 ? 12.964 5.373 -16.645 1.00 84.88 107 TYR A N 1
ATOM 884 C CA . TYR A 1 107 ? 12.415 4.450 -15.651 1.00 84.88 107 TYR A CA 1
ATOM 885 C C . TYR A 1 107 ? 13.018 4.614 -14.254 1.00 84.88 107 TYR A C 1
ATOM 887 O O . TYR A 1 107 ? 12.314 4.457 -13.260 1.00 84.88 107 TYR A O 1
ATOM 895 N N . VAL A 1 108 ? 14.297 4.993 -14.161 1.00 87.75 108 VAL A N 1
ATOM 896 C CA . VAL A 1 108 ? 14.938 5.332 -12.878 1.00 87.75 108 VAL A CA 1
ATOM 897 C C . VAL A 1 108 ? 14.185 6.456 -12.163 1.00 87.75 108 VAL A C 1
ATOM 899 O O . VAL A 1 108 ? 13.934 6.358 -10.963 1.00 87.75 108 VAL A O 1
ATOM 902 N N . GLU A 1 109 ? 13.797 7.509 -12.884 1.00 88.00 109 GLU A N 1
ATOM 903 C CA . GLU A 1 109 ? 13.063 8.629 -12.287 1.00 88.00 109 GLU A CA 1
ATOM 904 C C . GLU A 1 109 ? 11.635 8.239 -11.886 1.00 88.00 109 GLU A C 1
ATOM 906 O O . GLU A 1 109 ? 11.171 8.641 -10.818 1.00 88.00 109 GLU A O 1
ATOM 911 N N . GLU A 1 110 ? 10.955 7.416 -12.689 1.00 89.19 110 GLU A N 1
ATOM 912 C CA . GLU A 1 110 ? 9.617 6.900 -12.365 1.00 89.19 110 GLU A CA 1
ATOM 913 C C . GLU A 1 110 ? 9.637 6.030 -11.099 1.00 89.19 110 GLU A C 1
ATOM 915 O O . GLU A 1 110 ? 8.849 6.252 -10.177 1.00 89.19 110 GLU A O 1
ATOM 920 N N . PHE A 1 111 ? 10.589 5.100 -10.986 1.00 91.81 111 PHE A N 1
ATOM 921 C CA . PHE A 1 111 ? 10.711 4.245 -9.801 1.00 91.81 111 PHE A CA 1
ATOM 922 C C . PHE A 1 111 ? 11.128 5.033 -8.562 1.00 91.81 111 PHE A C 1
ATOM 924 O O . PHE A 1 111 ? 10.595 4.798 -7.477 1.00 91.81 111 PHE A O 1
ATOM 931 N N . ARG A 1 112 ? 12.025 6.016 -8.712 1.00 92.00 112 ARG A N 1
ATOM 932 C CA . ARG A 1 112 ? 12.390 6.927 -7.620 1.00 92.00 112 ARG A CA 1
ATOM 933 C C . ARG A 1 112 ? 11.170 7.682 -7.104 1.00 92.00 112 ARG A C 1
ATOM 935 O O . ARG A 1 112 ? 10.979 7.777 -5.894 1.00 92.00 112 ARG A O 1
ATOM 942 N N . HIS A 1 113 ? 10.325 8.172 -8.006 1.00 94.44 113 HIS A N 1
ATOM 943 C CA . HIS A 1 113 ? 9.095 8.859 -7.635 1.00 94.44 113 HIS A CA 1
ATOM 944 C C . HIS A 1 113 ? 8.144 7.950 -6.839 1.00 94.44 113 HIS A C 1
ATOM 946 O O . HIS A 1 113 ? 7.618 8.377 -5.810 1.00 94.44 113 HIS A O 1
ATOM 952 N N . ARG A 1 114 ? 7.978 6.680 -7.237 1.00 94.94 114 ARG A N 1
ATOM 953 C CA . ARG A 1 114 ? 7.167 5.711 -6.474 1.00 94.94 114 ARG A CA 1
ATOM 954 C C . ARG A 1 114 ? 7.736 5.402 -5.099 1.00 94.94 114 ARG A C 1
ATOM 956 O O . ARG A 1 114 ? 6.982 5.357 -4.126 1.00 94.94 114 ARG A O 1
ATOM 963 N N . ALA A 1 115 ? 9.052 5.246 -5.001 1.00 94.75 115 ALA A N 1
ATOM 964 C CA . ALA A 1 115 ? 9.721 5.050 -3.722 1.00 94.75 115 ALA A CA 1
ATOM 965 C C . ALA A 1 115 ? 9.499 6.249 -2.782 1.00 94.75 115 ALA A C 1
ATOM 967 O O . ALA A 1 115 ? 9.234 6.065 -1.593 1.00 94.75 115 ALA A O 1
ATOM 968 N N . GLU A 1 116 ? 9.565 7.478 -3.303 1.00 96.56 116 GLU A N 1
ATOM 969 C CA . GLU A 1 116 ? 9.294 8.706 -2.545 1.00 96.56 116 GLU A CA 1
ATOM 970 C C . GLU A 1 116 ? 7.832 8.783 -2.071 1.00 96.56 116 GLU A C 1
ATOM 972 O O . GLU A 1 116 ? 7.589 9.083 -0.900 1.00 96.56 116 GLU A O 1
ATOM 977 N N . GLU A 1 117 ? 6.858 8.453 -2.927 1.00 97.12 117 GLU A N 1
ATOM 978 C CA . GLU A 1 117 ? 5.438 8.395 -2.546 1.00 97.12 117 GLU A CA 1
ATOM 979 C C . GLU A 1 117 ? 5.176 7.358 -1.444 1.00 97.12 117 GLU A C 1
ATOM 981 O O . GLU A 1 117 ? 4.510 7.658 -0.448 1.00 97.12 117 GLU A O 1
ATOM 986 N N . ALA A 1 118 ? 5.731 6.150 -1.577 1.00 96.88 118 ALA A N 1
ATOM 987 C CA . ALA A 1 118 ? 5.570 5.095 -0.580 1.00 96.88 118 ALA A CA 1
ATOM 988 C C . ALA A 1 118 ? 6.219 5.475 0.763 1.00 96.88 118 ALA A C 1
ATOM 990 O O . ALA 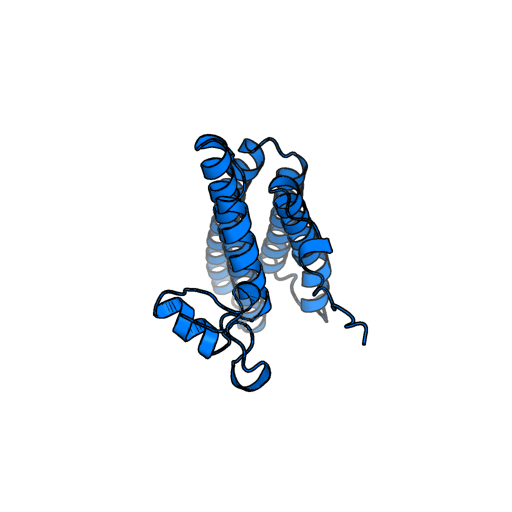A 1 118 ? 5.624 5.269 1.825 1.00 96.88 118 ALA A O 1
ATOM 991 N N . ARG A 1 119 ? 7.406 6.099 0.735 1.00 97.19 119 ARG A N 1
ATOM 992 C CA . ARG A 1 119 ? 8.093 6.601 1.939 1.00 97.19 119 ARG A CA 1
ATOM 993 C C . ARG A 1 119 ? 7.330 7.738 2.618 1.00 97.19 119 ARG A C 1
ATOM 995 O O . ARG A 1 119 ? 7.296 7.783 3.843 1.00 97.19 119 ARG A O 1
ATOM 1002 N N . ALA A 1 120 ? 6.670 8.616 1.865 1.00 96.12 120 ALA A N 1
ATOM 1003 C CA . ALA A 1 120 ? 5.818 9.649 2.454 1.00 96.12 120 ALA A CA 1
ATOM 1004 C C . ALA A 1 120 ? 4.636 9.039 3.235 1.00 96.12 120 ALA A C 1
ATOM 1006 O O . ALA A 1 120 ? 4.289 9.513 4.315 1.00 96.12 120 ALA A O 1
ATOM 1007 N N . LEU A 1 121 ? 4.049 7.949 2.732 1.00 95.56 121 LEU A N 1
ATOM 1008 C CA . LEU A 1 121 ? 2.983 7.213 3.426 1.00 95.56 121 LEU A CA 1
ATOM 1009 C C . LEU A 1 121 ? 3.506 6.427 4.643 1.00 95.56 121 LEU A C 1
ATOM 1011 O O . LEU A 1 121 ? 2.809 6.324 5.655 1.00 95.56 121 LEU A O 1
ATOM 1015 N N . LEU A 1 122 ? 4.749 5.936 4.599 1.00 96.00 122 LEU A N 1
ATOM 1016 C CA . LEU A 1 122 ? 5.426 5.328 5.753 1.00 96.00 122 LEU A CA 1
ATOM 1017 C C . LEU A 1 122 ? 5.525 6.289 6.952 1.00 96.00 122 LEU A C 1
ATOM 1019 O O . LEU A 1 122 ? 5.414 5.858 8.107 1.00 96.00 122 LEU A O 1
ATOM 1023 N N . GLU A 1 123 ? 5.681 7.594 6.719 1.00 94.94 123 GLU A N 1
ATOM 1024 C CA . GLU A 1 123 ? 5.705 8.584 7.804 1.00 94.94 123 GLU A CA 1
ATOM 1025 C C . GLU A 1 123 ? 4.388 8.622 8.591 1.00 94.94 123 GLU A C 1
ATOM 1027 O O . GLU A 1 123 ? 4.401 8.830 9.808 1.00 94.94 123 GLU A O 1
ATOM 1032 N N . ASP A 1 124 ? 3.250 8.389 7.933 1.00 92.06 124 ASP A N 1
ATOM 1033 C CA . ASP A 1 124 ? 1.942 8.342 8.588 1.00 92.06 124 ASP A CA 1
ATOM 1034 C C . ASP A 1 124 ? 1.797 7.088 9.466 1.00 92.06 124 ASP A C 1
ATOM 1036 O O . ASP A 1 124 ? 1.315 7.191 10.600 1.00 92.06 124 ASP A O 1
ATOM 1040 N N . PHE A 1 125 ? 2.292 5.929 9.012 1.00 92.81 125 PHE A N 1
ATOM 1041 C CA . PHE A 1 125 ? 2.378 4.730 9.857 1.00 92.81 125 PHE A CA 1
ATOM 1042 C C . PHE A 1 125 ? 3.309 4.948 11.047 1.00 92.81 125 PHE A C 1
ATOM 1044 O O . PHE A 1 125 ? 2.964 4.592 12.172 1.00 92.81 125 PHE A O 1
ATOM 1051 N N . THR A 1 126 ? 4.444 5.610 10.840 1.00 93.94 126 THR A N 1
ATOM 1052 C CA . THR A 1 126 ? 5.386 5.943 11.917 1.00 93.94 126 THR A CA 1
ATOM 1053 C C . THR A 1 126 ? 4.744 6.874 12.949 1.00 93.94 126 THR A C 1
ATOM 1055 O O . THR A 1 126 ? 4.869 6.667 14.158 1.00 93.94 126 THR A O 1
ATOM 1058 N N . ARG A 1 127 ? 3.984 7.876 12.492 1.00 92.94 127 ARG A N 1
ATOM 1059 C CA . ARG A 1 127 ? 3.301 8.851 13.358 1.00 92.94 127 ARG A CA 1
ATOM 1060 C C . ARG A 1 127 ? 2.198 8.233 14.217 1.00 92.94 127 ARG A C 1
ATOM 1062 O O . ARG A 1 127 ? 1.909 8.770 15.282 1.00 92.94 127 ARG A O 1
ATOM 1069 N N . SER A 1 128 ? 1.623 7.109 13.787 1.00 88.38 128 SER A N 1
ATOM 1070 C CA . SER A 1 128 ? 0.642 6.341 14.570 1.00 88.38 128 SER A CA 1
ATOM 1071 C C . SER A 1 128 ? 1.212 5.761 15.875 1.00 88.38 128 SER A C 1
ATOM 1073 O O . SER A 1 128 ? 0.457 5.331 16.747 1.00 88.38 128 SER A O 1
ATOM 1075 N N . GLY A 1 129 ? 2.547 5.702 15.992 1.00 90.31 129 GLY A N 1
ATOM 1076 C CA . GLY A 1 129 ? 3.257 5.081 17.108 1.00 90.31 129 GLY A CA 1
ATOM 1077 C C . GLY A 1 129 ? 3.353 3.553 17.032 1.00 90.31 129 GLY A C 1
ATOM 1078 O O . GLY A 1 129 ? 3.971 2.953 17.910 1.00 90.31 129 GLY A O 1
ATOM 1079 N N . SER A 1 130 ? 2.779 2.909 16.009 1.00 92.12 130 SER A N 1
ATOM 1080 C CA . SER A 1 130 ? 2.934 1.467 15.791 1.00 92.12 130 SER A CA 1
ATOM 1081 C C . SER A 1 130 ? 4.244 1.153 15.073 1.00 92.12 130 SER A C 1
ATOM 1083 O O . SER A 1 130 ? 4.386 1.373 13.869 1.00 92.12 130 SER A O 1
ATOM 1085 N N . THR A 1 131 ? 5.193 0.581 15.812 1.00 94.56 131 THR A N 1
ATOM 1086 C CA . THR A 1 131 ? 6.466 0.104 15.255 1.00 94.56 131 THR A CA 1
ATOM 1087 C C . THR A 1 131 ? 6.274 -1.047 14.273 1.00 94.56 131 THR A C 1
ATOM 1089 O O . THR A 1 131 ? 7.033 -1.156 13.317 1.00 94.56 131 THR A O 1
ATOM 1092 N N . ASP A 1 132 ? 5.256 -1.886 14.478 1.00 93.50 132 ASP A N 1
ATOM 1093 C CA . ASP A 1 132 ? 4.986 -3.030 13.606 1.00 93.50 132 ASP A CA 1
ATOM 1094 C C . ASP A 1 132 ? 4.423 -2.610 12.248 1.00 93.50 132 ASP A C 1
ATOM 1096 O O . ASP A 1 132 ? 4.886 -3.118 11.230 1.00 93.50 132 ASP A O 1
ATOM 1100 N N . MET A 1 133 ? 3.496 -1.640 12.207 1.00 94.31 133 MET A N 1
ATOM 1101 C CA . MET A 1 133 ? 3.016 -1.088 10.932 1.00 94.31 133 MET A CA 1
ATOM 1102 C C . MET A 1 133 ? 4.147 -0.407 10.158 1.00 94.31 133 MET A C 1
ATOM 1104 O O . MET A 1 133 ? 4.287 -0.638 8.962 1.00 94.31 133 MET A O 1
ATOM 1108 N N . ALA A 1 134 ? 4.969 0.404 10.835 1.00 96.25 134 ALA A N 1
ATOM 1109 C CA . ALA A 1 134 ? 6.089 1.084 10.190 1.00 96.25 134 ALA A CA 1
ATOM 1110 C C . ALA A 1 134 ? 7.106 0.083 9.616 1.00 96.25 134 ALA A C 1
ATOM 1112 O O . ALA A 1 134 ? 7.455 0.175 8.444 1.00 96.25 134 ALA A O 1
ATOM 1113 N N . ARG A 1 135 ? 7.506 -0.921 10.406 1.00 96.06 135 ARG A N 1
ATOM 1114 C CA . ARG A 1 135 ? 8.431 -1.971 9.960 1.00 96.06 135 ARG A CA 1
ATOM 1115 C C . ARG A 1 135 ? 7.873 -2.767 8.780 1.00 96.06 135 ARG A C 1
ATOM 1117 O O . ARG A 1 135 ? 8.586 -2.982 7.811 1.00 96.06 135 ARG A O 1
ATOM 1124 N N . ALA A 1 136 ? 6.611 -3.192 8.839 1.00 94.38 136 ALA A N 1
ATOM 1125 C CA . ALA A 1 136 ? 6.010 -3.963 7.752 1.00 94.38 136 ALA A CA 1
ATOM 1126 C C . ALA A 1 136 ? 5.897 -3.143 6.452 1.00 94.38 136 ALA A C 1
ATOM 1128 O O . ALA A 1 136 ? 6.124 -3.676 5.372 1.00 94.38 136 ALA A O 1
ATOM 1129 N N . ALA A 1 137 ? 5.583 -1.847 6.543 1.00 96.38 137 ALA A N 1
ATOM 1130 C CA . ALA A 1 137 ? 5.575 -0.962 5.379 1.00 96.38 137 ALA A CA 1
ATOM 1131 C C . ALA A 1 137 ? 6.986 -0.737 4.807 1.00 96.38 137 ALA A C 1
ATOM 1133 O O . ALA A 1 137 ? 7.149 -0.723 3.590 1.00 96.38 137 ALA A O 1
ATOM 1134 N N . GLU A 1 138 ? 8.005 -0.602 5.658 1.00 96.75 138 GLU A N 1
ATOM 1135 C CA . GLU A 1 138 ? 9.408 -0.506 5.233 1.00 96.75 138 GLU A CA 1
ATOM 1136 C C . GLU A 1 138 ? 9.871 -1.778 4.506 1.00 96.75 138 GLU A C 1
ATOM 1138 O O . GLU A 1 138 ? 10.429 -1.678 3.417 1.00 96.75 138 GLU A O 1
ATOM 1143 N N . GLU A 1 139 ? 9.535 -2.964 5.027 1.00 94.75 139 GLU A N 1
ATOM 1144 C CA . GLU A 1 139 ? 9.822 -4.254 4.378 1.00 94.75 139 GLU A CA 1
ATOM 1145 C C . GLU A 1 139 ? 9.225 -4.336 2.959 1.00 94.75 139 GLU A C 1
ATOM 1147 O O . GLU A 1 139 ? 9.893 -4.803 2.037 1.00 94.75 139 GLU A O 1
ATOM 1152 N N . VAL A 1 140 ? 7.997 -3.835 2.755 1.00 94.44 140 VAL A N 1
ATOM 1153 C CA . VAL A 1 140 ? 7.374 -3.764 1.419 1.00 94.44 140 VAL A CA 1
ATOM 1154 C C . VAL A 1 140 ? 8.146 -2.814 0.495 1.00 94.44 140 VAL A C 1
ATOM 1156 O O . VAL A 1 140 ? 8.398 -3.151 -0.661 1.00 94.44 140 VAL A O 1
ATOM 1159 N N . ILE A 1 141 ? 8.523 -1.625 0.980 1.00 95.69 141 ILE A N 1
ATOM 1160 C CA . ILE A 1 141 ? 9.266 -0.635 0.181 1.00 95.69 141 ILE A CA 1
ATOM 1161 C C . ILE A 1 141 ? 10.624 -1.198 -0.244 1.00 95.69 141 ILE A C 1
ATOM 1163 O O . ILE A 1 141 ? 11.007 -1.054 -1.405 1.00 95.69 141 ILE A O 1
ATOM 1167 N N . ASP A 1 142 ? 11.344 -1.842 0.672 1.00 93.44 142 ASP A N 1
ATOM 1168 C CA . ASP A 1 142 ? 12.664 -2.404 0.396 1.00 93.44 142 ASP A CA 1
ATOM 1169 C C . ASP A 1 142 ? 12.599 -3.547 -0.622 1.00 93.44 142 ASP A C 1
ATOM 1171 O O . ASP A 1 142 ? 13.481 -3.650 -1.478 1.00 93.44 142 ASP A O 1
ATOM 1175 N N . ALA A 1 143 ? 11.557 -4.383 -0.571 1.00 90.25 143 ALA A N 1
ATOM 1176 C CA . ALA A 1 143 ? 11.324 -5.413 -1.580 1.00 90.25 143 ALA A CA 1
ATOM 1177 C C . ALA A 1 143 ? 11.072 -4.793 -2.963 1.00 90.25 143 ALA A C 1
ATOM 1179 O O . ALA A 1 143 ? 11.731 -5.151 -3.940 1.00 90.25 143 ALA A O 1
ATOM 1180 N N . MET A 1 144 ? 10.191 -3.791 -3.040 1.00 91.50 144 MET A N 1
ATOM 1181 C CA . MET A 1 144 ? 9.897 -3.086 -4.291 1.00 91.50 144 MET A CA 1
ATOM 1182 C C . MET A 1 144 ? 11.121 -2.379 -4.878 1.00 91.50 144 MET A C 1
ATOM 1184 O O . MET A 1 144 ? 11.327 -2.412 -6.091 1.00 91.50 144 MET A O 1
ATOM 1188 N N . GLN A 1 145 ? 11.966 -1.783 -4.035 1.00 91.62 145 GLN A N 1
ATOM 1189 C CA . GLN A 1 145 ? 13.201 -1.140 -4.480 1.00 91.62 145 GLN A CA 1
ATOM 1190 C C . GLN A 1 145 ? 14.184 -2.154 -5.074 1.00 91.62 145 GLN A C 1
ATOM 1192 O O . GLN A 1 145 ? 14.731 -1.913 -6.147 1.00 91.62 145 GLN A O 1
ATOM 1197 N N . GLN A 1 146 ? 14.369 -3.309 -4.427 1.00 87.56 146 GLN A N 1
ATOM 1198 C CA . GLN A 1 146 ? 15.222 -4.380 -4.956 1.00 87.56 146 GLN A CA 1
ATOM 1199 C C . GLN A 1 146 ? 14.744 -4.854 -6.333 1.00 87.56 146 GLN A C 1
ATOM 1201 O O . GLN A 1 146 ? 15.549 -5.109 -7.229 1.00 87.56 146 GLN A O 1
ATOM 1206 N N . TRP A 1 147 ? 13.428 -4.935 -6.517 1.00 86.50 147 TRP A N 1
ATOM 1207 C CA . TRP A 1 147 ? 12.814 -5.336 -7.778 1.00 86.50 147 TRP A CA 1
ATOM 1208 C C . TRP A 1 147 ? 12.983 -4.275 -8.868 1.00 86.50 147 TRP A C 1
ATOM 1210 O O . TRP A 1 147 ? 13.321 -4.603 -10.007 1.00 86.50 147 TRP A O 1
ATOM 1220 N N . ALA A 1 148 ? 12.808 -3.003 -8.514 1.00 88.50 148 ALA A N 1
ATOM 1221 C CA . ALA A 1 148 ? 13.055 -1.870 -9.397 1.00 88.50 148 ALA A CA 1
ATOM 1222 C C . ALA A 1 148 ? 14.513 -1.838 -9.886 1.00 88.50 148 ALA A C 1
ATOM 1224 O O . ALA A 1 148 ? 14.760 -1.716 -11.089 1.00 88.50 148 ALA A O 1
ATOM 1225 N N . ASP A 1 149 ? 15.471 -2.013 -8.975 1.00 86.50 149 ASP A N 1
ATOM 1226 C CA . ASP A 1 149 ? 16.901 -2.022 -9.289 1.00 86.50 149 ASP A CA 1
ATOM 1227 C C . ASP A 1 149 ? 17.252 -3.198 -10.222 1.00 86.50 149 ASP A C 1
ATOM 1229 O O . ASP 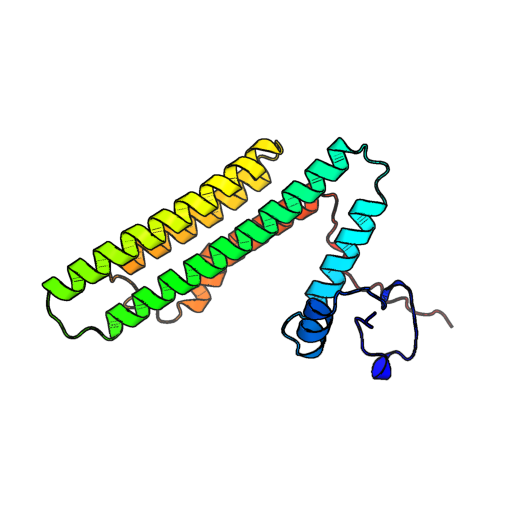A 1 149 ? 17.906 -3.009 -11.250 1.00 86.50 149 ASP A O 1
ATOM 1233 N N . ALA A 1 150 ? 16.730 -4.399 -9.944 1.00 82.31 150 ALA A N 1
ATOM 1234 C CA . ALA A 1 150 ? 16.935 -5.577 -10.791 1.00 82.31 150 ALA A CA 1
ATOM 1235 C C . ALA A 1 150 ? 16.353 -5.413 -12.209 1.00 82.31 150 ALA A C 1
ATOM 1237 O O . ALA A 1 150 ? 16.951 -5.880 -13.187 1.00 82.31 150 ALA A O 1
ATOM 1238 N N . ALA A 1 151 ? 15.203 -4.743 -12.338 1.00 81.31 151 ALA A N 1
ATOM 1239 C CA . ALA A 1 151 ? 14.600 -4.428 -13.631 1.00 81.31 151 ALA A CA 1
ATOM 1240 C C . ALA A 1 151 ? 15.441 -3.414 -14.423 1.00 81.31 151 ALA A C 1
ATOM 1242 O O . ALA A 1 151 ? 15.682 -3.618 -15.612 1.00 81.31 151 ALA A O 1
ATOM 1243 N N . ILE A 1 152 ? 15.947 -2.366 -13.763 1.00 82.31 152 ILE A N 1
ATOM 1244 C CA . ILE A 1 152 ? 16.835 -1.352 -14.362 1.00 82.31 152 ILE A CA 1
ATOM 1245 C C . ILE A 1 152 ? 18.153 -1.966 -14.852 1.00 82.31 152 ILE A C 1
ATOM 1247 O O . ILE A 1 152 ? 18.710 -1.533 -15.864 1.00 82.31 152 ILE A O 1
ATOM 1251 N N . GLU A 1 153 ? 18.687 -2.946 -14.127 1.00 78.81 153 GLU A N 1
ATOM 1252 C CA . GLU A 1 153 ? 19.931 -3.633 -14.488 1.00 78.81 153 GLU A CA 1
ATOM 1253 C C . GLU A 1 153 ? 19.746 -4.678 -15.601 1.00 78.81 153 GLU A C 1
ATOM 1255 O O . GLU A 1 153 ? 20.725 -5.277 -16.046 1.00 78.81 153 GLU A O 1
ATOM 1260 N N . GLY A 1 154 ? 18.514 -4.897 -16.081 1.00 71.56 154 GLY A N 1
ATOM 1261 C CA . GLY A 1 154 ? 18.213 -5.914 -17.094 1.00 71.56 154 GLY A CA 1
ATOM 1262 C C . GLY A 1 154 ? 18.437 -7.348 -16.597 1.00 71.56 154 GLY A C 1
ATOM 1263 O O . GLY A 1 154 ? 18.541 -8.283 -17.390 1.00 71.56 154 GLY A O 1
ATOM 1264 N N . ILE A 1 155 ? 18.528 -7.541 -15.277 1.00 70.25 155 ILE A N 1
ATOM 1265 C CA . ILE A 1 155 ? 18.739 -8.851 -14.640 1.00 70.25 155 ILE A CA 1
ATOM 1266 C C . ILE A 1 155 ? 17.438 -9.675 -14.660 1.00 70.25 155 ILE A C 1
ATOM 1268 O O . ILE A 1 155 ? 17.453 -10.907 -14.549 1.00 70.25 155 ILE A O 1
ATOM 1272 N N . TRP A 1 156 ? 16.302 -9.016 -14.890 1.00 62.09 156 TRP A N 1
ATOM 1273 C CA . TRP A 1 156 ? 14.974 -9.614 -14.933 1.00 62.09 156 TRP A CA 1
ATOM 1274 C C . TRP A 1 156 ? 14.390 -9.650 -16.368 1.00 62.09 156 TRP A C 1
ATOM 1276 O O . TRP A 1 156 ? 14.536 -8.663 -17.088 1.00 62.09 156 TRP A O 1
ATOM 1286 N N . PRO A 1 157 ? 13.700 -10.741 -16.793 1.00 54.69 157 PRO A N 1
ATOM 1287 C CA . PRO A 1 157 ? 13.471 -12.000 -16.087 1.00 54.69 157 PRO A CA 1
ATOM 1288 C C . PRO A 1 157 ? 14.421 -13.083 -16.622 1.00 54.69 157 PRO A C 1
ATOM 1290 O O . PRO A 1 157 ? 14.006 -14.208 -16.878 1.00 54.69 157 PRO A O 1
ATOM 1293 N N . SER A 1 158 ? 15.702 -12.787 -16.859 1.00 48.25 158 SER A N 1
ATOM 1294 C CA . SER A 1 158 ? 16.606 -13.797 -17.442 1.00 48.25 158 SER A CA 1
ATOM 1295 C C . SER A 1 158 ? 16.988 -14.914 -16.452 1.00 48.25 158 SER A C 1
ATOM 1297 O O . SER A 1 158 ? 17.488 -15.961 -16.859 1.00 48.25 158 SER A O 1
ATOM 1299 N N . SER A 1 159 ? 16.689 -14.736 -15.159 1.00 48.59 159 SER A N 1
ATOM 1300 C CA . SER A 1 159 ? 16.967 -15.685 -14.069 1.00 48.59 159 SER A CA 1
ATOM 1301 C C . SER A 1 159 ? 15.722 -16.293 -13.394 1.00 48.59 159 SER A C 1
ATOM 1303 O O . SER A 1 159 ? 15.868 -17.196 -12.574 1.00 48.59 159 SER A O 1
ATOM 1305 N N . HIS A 1 160 ? 14.503 -15.859 -13.746 1.00 47.25 160 HIS A N 1
ATOM 1306 C CA . HIS A 1 160 ? 13.273 -16.205 -13.019 1.00 47.25 160 HIS A CA 1
ATOM 1307 C C . HIS A 1 160 ? 12.204 -16.742 -13.982 1.00 47.25 160 HIS A C 1
ATOM 1309 O O . HIS A 1 160 ? 11.407 -15.992 -14.534 1.00 47.25 160 HIS A O 1
ATOM 1315 N N . ILE A 1 161 ? 12.176 -18.068 -14.165 1.00 45.28 161 ILE A N 1
ATOM 1316 C CA . ILE A 1 161 ? 11.158 -18.792 -14.959 1.00 45.28 161 ILE A CA 1
ATOM 1317 C C . ILE A 1 161 ? 9.728 -18.590 -14.405 1.00 45.28 161 ILE A C 1
ATOM 1319 O O . ILE A 1 161 ? 8.759 -18.913 -15.088 1.00 45.28 161 ILE A O 1
ATOM 1323 N N . ASP A 1 162 ? 9.585 -18.017 -13.204 1.00 53.84 162 ASP A N 1
ATOM 1324 C CA . ASP A 1 162 ? 8.303 -17.827 -12.530 1.00 53.84 162 ASP A CA 1
ATOM 1325 C C . ASP A 1 162 ? 8.271 -16.542 -11.679 1.00 53.84 162 ASP A C 1
ATOM 1327 O O . ASP A 1 162 ? 8.302 -16.564 -10.449 1.00 53.84 162 ASP A O 1
ATOM 1331 N N . ALA A 1 163 ? 8.276 -15.384 -12.343 1.00 54.75 163 ALA A N 1
ATOM 1332 C CA . ALA A 1 163 ? 8.289 -14.086 -11.667 1.00 54.75 163 ALA A CA 1
ATOM 1333 C C . ALA A 1 163 ? 7.038 -13.804 -10.809 1.00 54.75 163 ALA A C 1
ATOM 1335 O O . ALA A 1 163 ? 7.095 -12.973 -9.907 1.00 54.75 163 ALA A O 1
ATOM 1336 N N . TYR A 1 164 ? 5.928 -14.506 -11.064 1.00 54.84 164 TYR A N 1
ATOM 1337 C CA . TYR A 1 164 ? 4.728 -14.437 -10.229 1.00 54.84 164 TYR A CA 1
ATOM 1338 C C . TYR A 1 164 ? 4.952 -15.089 -8.859 1.00 54.84 164 TYR A C 1
ATOM 1340 O O . TYR A 1 164 ? 4.585 -14.505 -7.847 1.00 54.84 164 TYR A O 1
ATOM 1348 N N . THR A 1 165 ? 5.619 -16.244 -8.812 1.00 53.41 165 THR A N 1
ATOM 1349 C CA . THR A 1 165 ? 5.912 -16.947 -7.551 1.00 53.41 165 THR A CA 1
ATOM 1350 C C . THR A 1 165 ? 6.837 -16.142 -6.631 1.00 53.41 165 THR A C 1
ATOM 1352 O O . THR A 1 165 ? 6.659 -16.145 -5.420 1.00 53.41 165 THR A O 1
ATOM 1355 N N . TYR A 1 166 ? 7.786 -15.385 -7.187 1.00 57.59 166 TYR A N 1
ATOM 1356 C CA . TYR A 1 166 ? 8.642 -14.501 -6.385 1.00 57.59 166 TYR A CA 1
ATOM 1357 C C . TYR A 1 166 ? 7.904 -13.265 -5.852 1.00 57.59 166 TYR A C 1
ATOM 1359 O O . TYR A 1 166 ? 8.239 -12.770 -4.780 1.00 57.59 166 TYR A O 1
ATOM 1367 N N . TYR A 1 167 ? 6.877 -12.786 -6.562 1.00 62.22 167 TYR A N 1
ATOM 1368 C CA . TYR A 1 167 ? 6.084 -11.629 -6.126 1.00 62.22 167 TYR A CA 1
ATOM 1369 C C . TYR A 1 167 ? 5.277 -11.978 -4.878 1.00 62.22 167 TYR A C 1
ATOM 1371 O O . TYR A 1 167 ? 5.206 -11.186 -3.935 1.00 62.22 167 TYR A O 1
ATOM 1379 N N . GLU A 1 168 ? 4.747 -13.204 -4.844 1.00 59.12 168 GLU A N 1
ATOM 1380 C CA . GLU A 1 168 ? 4.040 -13.724 -3.677 1.00 59.12 168 GLU A CA 1
ATOM 1381 C C . GLU A 1 168 ? 4.941 -13.751 -2.423 1.00 59.12 168 GLU A C 1
ATOM 1383 O O . GLU A 1 168 ? 4.515 -13.369 -1.327 1.00 59.12 168 GLU A O 1
ATOM 1388 N N . ASP A 1 169 ? 6.205 -14.158 -2.571 1.00 64.75 169 ASP A N 1
ATOM 1389 C CA . ASP A 1 169 ? 7.131 -14.314 -1.443 1.00 64.75 169 ASP A CA 1
ATOM 1390 C C . ASP A 1 169 ? 7.767 -12.993 -0.979 1.00 64.75 169 ASP A C 1
ATOM 1392 O O . ASP A 1 169 ? 7.856 -12.752 0.233 1.00 64.75 169 ASP A O 1
ATOM 1396 N N . ASP A 1 170 ? 8.183 -12.134 -1.913 1.00 71.81 170 ASP A N 1
ATOM 1397 C CA . ASP A 1 170 ? 8.951 -10.923 -1.603 1.00 71.81 170 ASP A CA 1
ATOM 1398 C C . ASP A 1 170 ? 8.062 -9.701 -1.334 1.00 71.81 170 ASP A C 1
ATOM 1400 O O . ASP A 1 170 ? 8.461 -8.825 -0.569 1.00 71.81 170 ASP A O 1
ATOM 1404 N N . VAL A 1 171 ? 6.858 -9.630 -1.918 1.00 76.88 171 VAL A N 1
ATOM 1405 C CA . VAL A 1 171 ? 5.979 -8.447 -1.822 1.00 76.88 171 VAL A CA 1
ATOM 1406 C C . VAL A 1 171 ? 4.647 -8.771 -1.147 1.00 76.88 171 VAL A C 1
ATOM 1408 O O . VAL A 1 171 ? 4.290 -8.100 -0.173 1.00 76.88 171 VAL A O 1
ATOM 1411 N N . ASP A 1 172 ? 3.922 -9.810 -1.576 1.00 76.81 172 ASP A N 1
ATOM 1412 C CA . ASP A 1 172 ? 2.590 -10.099 -1.008 1.00 76.81 172 ASP A CA 1
ATOM 1413 C C . ASP A 1 172 ? 2.657 -10.524 0.457 1.00 76.81 172 ASP A C 1
ATOM 1415 O O . ASP A 1 172 ? 1.769 -10.189 1.252 1.00 76.81 172 ASP A O 1
ATOM 1419 N N . ARG A 1 173 ? 3.710 -11.243 0.856 1.00 81.31 173 ARG A N 1
ATOM 1420 C CA . ARG A 1 173 ? 3.904 -11.627 2.256 1.00 81.31 173 ARG A CA 1
ATOM 1421 C C . ARG A 1 173 ? 4.131 -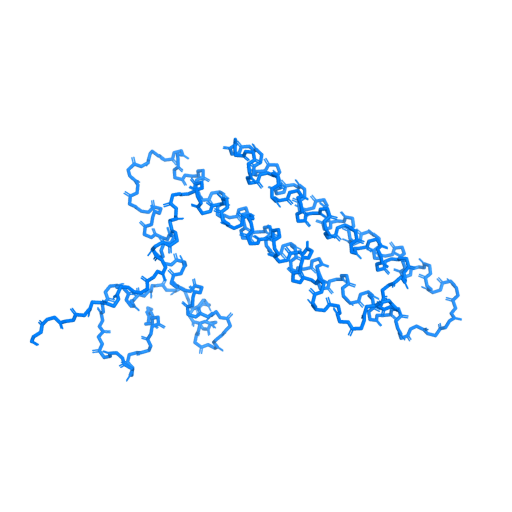10.402 3.160 1.00 81.31 173 ARG A C 1
ATOM 1423 O O . ARG A 1 173 ? 3.395 -10.289 4.150 1.00 81.31 173 ARG A O 1
ATOM 1430 N N . PRO A 1 174 ? 5.073 -9.479 2.878 1.00 83.38 174 PRO A N 1
ATOM 1431 C CA . PRO A 1 174 ? 5.168 -8.212 3.608 1.00 83.38 174 PRO A CA 1
ATOM 1432 C C . PRO A 1 174 ? 3.882 -7.374 3.559 1.00 83.38 174 PRO A C 1
ATOM 1434 O O . PRO A 1 174 ? 3.461 -6.844 4.590 1.00 83.38 174 PRO A O 1
ATOM 1437 N N . LEU A 1 175 ? 3.186 -7.326 2.418 1.00 83.31 175 LEU A N 1
ATOM 1438 C CA . LEU A 1 175 ? 1.927 -6.584 2.277 1.00 83.31 175 LEU A CA 1
ATOM 1439 C C . LEU A 1 175 ? 0.816 -7.164 3.172 1.00 83.31 175 LEU A C 1
ATOM 1441 O O . LEU A 1 175 ? 0.115 -6.431 3.873 1.00 83.31 175 LEU A O 1
ATOM 1445 N N . SER A 1 176 ? 0.713 -8.493 3.235 1.00 81.06 176 SER A N 1
ATOM 1446 C CA . SER A 1 176 ? -0.202 -9.217 4.129 1.00 81.06 176 SER A CA 1
ATOM 1447 C C . SER A 1 176 ? 0.142 -9.012 5.609 1.00 81.06 176 SER A C 1
ATOM 1449 O O . SER A 1 176 ? -0.748 -8.966 6.470 1.00 81.06 176 SER A O 1
ATOM 1451 N N . SER A 1 177 ? 1.436 -8.887 5.924 1.00 87.00 177 SER A N 1
ATOM 1452 C CA . SER A 1 177 ? 1.928 -8.546 7.263 1.00 87.00 177 SER A CA 1
ATOM 1453 C C . SER A 1 177 ? 1.479 -7.137 7.660 1.00 87.00 177 SER A C 1
ATOM 1455 O O . SER A 1 177 ? 0.847 -6.971 8.705 1.00 87.00 177 SER A O 1
ATOM 1457 N N . LEU A 1 178 ? 1.681 -6.144 6.784 1.00 90.19 178 LEU A N 1
ATOM 1458 C CA . LEU A 1 178 ? 1.227 -4.766 6.997 1.00 90.19 178 LEU A CA 1
ATOM 1459 C C . LEU A 1 178 ? -0.289 -4.693 7.207 1.00 90.19 178 LEU A C 1
ATOM 1461 O O . LEU A 1 178 ? -0.744 -4.079 8.174 1.00 90.19 178 LEU A O 1
ATOM 1465 N N . GLN A 1 179 ? -1.071 -5.370 6.362 1.00 86.44 179 GLN A N 1
ATOM 1466 C CA . GLN A 1 179 ? -2.528 -5.440 6.506 1.00 86.44 179 GLN A CA 1
ATOM 1467 C C . GLN A 1 179 ? -2.931 -6.012 7.872 1.00 86.44 179 GLN A C 1
ATOM 1469 O O . GLN A 1 179 ? -3.835 -5.490 8.527 1.00 86.44 179 GLN A O 1
ATOM 1474 N N . SER A 1 180 ? -2.236 -7.054 8.335 1.00 83.25 180 SER A N 1
ATOM 1475 C CA . SER A 1 180 ? -2.482 -7.653 9.650 1.00 83.25 180 SER A CA 1
ATOM 1476 C C . SER A 1 180 ? -2.183 -6.670 10.787 1.00 83.25 180 SER A C 1
ATOM 1478 O O . SER A 1 180 ? -3.007 -6.527 11.690 1.00 83.25 180 SER A O 1
ATOM 1480 N N . CYS A 1 181 ? -1.067 -5.937 10.719 1.00 87.62 181 CYS A N 1
ATOM 1481 C CA . CYS A 1 181 ? -0.708 -4.912 11.704 1.00 87.62 181 CYS A CA 1
ATOM 1482 C C . CYS A 1 181 ? -1.713 -3.751 11.730 1.00 87.62 181 CYS A C 1
ATOM 1484 O O . CYS A 1 181 ? -2.114 -3.303 12.804 1.00 87.62 181 CYS A O 1
ATOM 1486 N N . VAL A 1 182 ? -2.167 -3.291 10.560 1.00 85.75 182 VAL A N 1
ATOM 1487 C CA . VAL A 1 182 ? -3.215 -2.263 10.446 1.00 85.75 182 VAL A CA 1
ATOM 1488 C C . VAL A 1 182 ? -4.511 -2.755 11.076 1.00 85.75 182 VAL A C 1
ATOM 1490 O O . VAL A 1 182 ? -5.164 -2.028 11.825 1.00 85.75 182 VAL A O 1
ATOM 1493 N N . TYR A 1 183 ? -4.887 -4.004 10.822 1.00 82.19 183 TYR A N 1
ATOM 1494 C CA . TYR A 1 183 ? -6.099 -4.579 11.390 1.00 82.19 183 TYR A CA 1
ATOM 1495 C C . TYR A 1 183 ? -6.006 -4.691 12.909 1.00 82.19 183 TYR A C 1
ATOM 1497 O O . TYR A 1 183 ? -6.924 -4.255 13.604 1.00 82.19 183 TYR A O 1
ATOM 1505 N N . GLU A 1 184 ? -4.887 -5.173 13.438 1.00 83.44 184 GLU A N 1
ATOM 1506 C CA . GLU A 1 184 ? -4.650 -5.225 14.878 1.00 83.44 184 GLU A CA 1
ATOM 1507 C C . GLU A 1 184 ? -4.716 -3.830 15.518 1.00 83.44 184 GLU A C 1
ATOM 1509 O O . GLU A 1 184 ? -5.470 -3.633 16.474 1.00 83.44 184 GLU A O 1
ATOM 1514 N N . TYR A 1 185 ? -4.036 -2.836 14.935 1.00 84.44 185 TYR A N 1
ATOM 1515 C CA . TYR A 1 185 ? -4.053 -1.445 15.403 1.00 84.44 185 TYR A CA 1
ATOM 1516 C C . TYR A 1 185 ? -5.473 -0.858 15.457 1.00 84.44 185 TYR A C 1
ATOM 1518 O O . TYR A 1 185 ? -5.852 -0.143 16.390 1.00 84.44 185 TYR A O 1
ATOM 1526 N N . LEU A 1 186 ? -6.308 -1.197 14.475 1.00 80.25 186 LEU A N 1
ATOM 1527 C CA . LEU A 1 186 ? -7.698 -0.748 14.404 1.00 80.25 186 LEU A CA 1
ATOM 1528 C C . LEU A 1 186 ? -8.651 -1.562 15.303 1.00 80.25 186 LEU A C 1
ATOM 1530 O O . LEU A 1 186 ? -9.809 -1.159 15.489 1.00 80.25 186 LEU A O 1
ATOM 1534 N N . GLY A 1 187 ? -8.190 -2.672 15.890 1.00 74.56 187 GLY A N 1
ATOM 1535 C CA . GLY A 1 187 ? -9.010 -3.613 16.658 1.00 74.56 187 GLY A CA 1
ATOM 1536 C C . GLY A 1 187 ? -9.924 -4.468 15.772 1.00 74.56 187 GLY A C 1
ATOM 1537 O O . GLY A 1 187 ? -11.100 -4.657 16.082 1.00 74.56 187 GLY A O 1
ATOM 1538 N N . ILE A 1 188 ? -9.408 -4.922 14.631 1.00 65.88 188 ILE A N 1
ATOM 1539 C CA . ILE A 1 188 ? -10.070 -5.763 13.629 1.00 65.88 188 ILE A CA 1
ATOM 1540 C C . ILE A 1 188 ? -9.535 -7.198 13.781 1.00 65.88 188 ILE A C 1
ATOM 1542 O O . ILE A 1 188 ? -8.417 -7.486 13.367 1.00 65.88 188 ILE A O 1
ATOM 1546 N N . GLY A 1 189 ? -10.305 -8.108 14.392 1.00 53.19 189 GLY A N 1
ATOM 1547 C CA . GLY A 1 189 ? -9.867 -9.492 14.626 1.00 53.19 189 GLY A CA 1
ATOM 1548 C C . GLY A 1 189 ? -10.093 -10.423 13.425 1.00 53.19 189 GLY A C 1
ATOM 1549 O O . GLY A 1 189 ? -11.027 -10.226 12.650 1.00 53.19 189 GLY A O 1
ATOM 1550 N N . ARG A 1 190 ? -9.280 -11.489 13.295 1.00 44.34 190 ARG A N 1
ATOM 1551 C CA . ARG A 1 190 ? -9.445 -12.545 12.263 1.00 44.34 190 ARG A CA 1
ATOM 1552 C C . ARG A 1 190 ? -10.770 -13.318 12.377 1.00 44.34 190 ARG A C 1
ATOM 1554 O O . ARG A 1 190 ? -11.293 -13.775 11.366 1.00 44.34 190 ARG A O 1
ATOM 1561 N N . GLU A 1 191 ? -11.332 -13.440 13.580 1.00 43.75 191 GLU A N 1
ATOM 1562 C CA . GLU A 1 191 ? -12.617 -14.122 13.821 1.00 43.75 191 GLU A CA 1
ATOM 1563 C C . GLU A 1 191 ? -13.816 -13.366 13.227 1.00 43.75 191 GLU A C 1
ATOM 1565 O O . GLU A 1 191 ? -14.833 -13.971 12.897 1.00 43.75 191 GLU A O 1
ATOM 1570 N N . ASP A 1 192 ? -13.669 -12.059 12.994 1.00 41.31 192 ASP A N 1
ATOM 1571 C CA . ASP A 1 192 ? -14.721 -11.198 12.447 1.00 41.31 192 ASP A CA 1
ATOM 1572 C C . ASP A 1 192 ? -14.949 -11.390 10.934 1.00 41.31 192 ASP A C 1
ATOM 1574 O O . ASP A 1 192 ? -15.878 -10.812 10.366 1.00 41.31 192 ASP A O 1
ATOM 1578 N N . PHE A 1 193 ? -14.103 -12.195 10.284 1.00 41.03 193 PHE A N 1
ATOM 1579 C CA . PHE A 1 193 ? -14.211 -12.587 8.875 1.00 41.03 193 PHE A CA 1
ATOM 1580 C C . PHE A 1 193 ? -14.669 -14.040 8.702 1.00 41.03 193 PHE A C 1
ATOM 1582 O O . PHE A 1 193 ? -14.880 -14.490 7.575 1.00 41.03 193 PHE A O 1
ATOM 1589 N N . SER A 1 194 ? -14.851 -14.783 9.802 1.00 34.19 194 SER A N 1
ATOM 1590 C CA . SER A 1 194 ? -15.426 -16.122 9.745 1.00 34.19 194 SER A CA 1
ATOM 1591 C C . SER A 1 194 ? -16.943 -15.984 9.583 1.00 34.19 194 SER A C 1
ATOM 1593 O O . SER A 1 194 ? -17.591 -15.419 10.471 1.00 34.19 194 SER A O 1
ATOM 1595 N N . PRO A 1 195 ? -17.554 -16.447 8.474 1.00 35.47 195 PRO A N 1
ATOM 1596 C CA . PRO A 1 195 ? -19.002 -16.479 8.384 1.00 35.47 195 PRO A CA 1
ATOM 1597 C C . PRO A 1 195 ? -19.483 -17.372 9.519 1.00 35.47 195 PRO A C 1
ATOM 1599 O O . PRO A 1 195 ? -19.215 -18.573 9.533 1.00 35.47 195 PRO A O 1
ATOM 1602 N N . SER A 1 196 ? -20.152 -16.776 10.502 1.00 36.78 196 SER A N 1
ATOM 1603 C CA . SER A 1 196 ? -20.788 -17.520 11.574 1.00 36.78 196 SER A CA 1
ATOM 1604 C C . SER A 1 196 ? -21.833 -18.413 10.914 1.00 36.78 196 SER A C 1
ATOM 1606 O O . SER A 1 196 ? -22.942 -17.972 10.615 1.00 36.78 196 SER A O 1
ATOM 1608 N N . ILE A 1 197 ? -21.475 -19.664 10.623 1.00 38.06 197 ILE A N 1
ATOM 1609 C CA . ILE A 1 197 ? -22.449 -20.691 10.292 1.00 38.06 197 ILE A CA 1
ATOM 1610 C C . ILE A 1 197 ? -23.214 -20.904 11.591 1.00 38.06 197 ILE A C 1
ATOM 1612 O O . ILE A 1 197 ? -22.806 -21.670 12.462 1.00 38.06 197 ILE A O 1
ATOM 1616 N N . GLN A 1 198 ? -24.309 -20.165 11.748 1.00 36.03 198 GLN A N 1
ATOM 1617 C CA . GLN A 1 198 ? -25.346 -20.520 12.694 1.00 36.03 198 GLN A CA 1
ATOM 1618 C C . GLN A 1 198 ? -25.893 -21.868 12.226 1.00 36.03 198 GLN A C 1
ATOM 1620 O O . GLN A 1 198 ? -26.749 -21.943 11.348 1.00 36.03 198 GLN A O 1
ATOM 1625 N N . GLN A 1 199 ? -25.345 -22.952 12.777 1.00 34.41 199 GLN A N 1
ATOM 1626 C CA . GLN A 1 199 ? -26.018 -24.239 12.773 1.00 34.41 199 GLN A CA 1
ATOM 1627 C C . GLN A 1 199 ? -27.326 -24.039 13.535 1.00 34.41 199 GLN A C 1
ATOM 1629 O O . GLN A 1 199 ? -27.338 -23.930 14.763 1.00 34.41 199 GLN A O 1
ATOM 1634 N N . GLY A 1 200 ? -28.416 -23.925 12.778 1.00 33.09 200 GLY A N 1
ATOM 1635 C CA . GLY A 1 200 ? -29.760 -24.025 13.313 1.00 33.09 200 GLY A CA 1
ATOM 1636 C C . GLY A 1 200 ? -29.882 -25.349 14.055 1.00 33.09 200 GLY A C 1
ATOM 1637 O O . GLY A 1 200 ? -29.687 -26.416 13.474 1.00 33.09 200 GLY A O 1
ATOM 1638 N N . ARG A 1 201 ? -30.152 -25.260 15.358 1.00 36.22 201 ARG A N 1
ATOM 1639 C CA . ARG A 1 201 ? -30.847 -26.325 16.067 1.00 36.22 201 ARG A CA 1
ATOM 1640 C C . ARG A 1 201 ? -32.300 -26.248 15.630 1.00 36.22 201 ARG A C 1
ATOM 1642 O O . ARG A 1 201 ? -32.937 -25.254 15.956 1.00 36.22 201 ARG A O 1
ATOM 1649 N N . ASP A 1 202 ? -32.755 -27.292 14.958 1.00 39.81 202 ASP A N 1
ATOM 1650 C CA . ASP A 1 202 ? -34.104 -27.843 15.071 1.00 39.81 202 ASP A CA 1
ATOM 1651 C C . ASP A 1 202 ? -33.971 -29.371 15.124 1.00 39.81 202 ASP A C 1
ATOM 1653 O O . ASP A 1 202 ? -33.192 -29.921 14.307 1.00 39.81 202 ASP A O 1
#

pLDDT: mean 78.39, std 16.02, range [33.09, 97.19]

Radius of gyration: 21.15 Å; chains: 1; bounding box: 57×40×52 Å